Protein AF-A0A486XQB4-F1 (afdb_monomer_lite)

Secondary structure (DSSP, 8-state):
----PPP-EE-SS-TTSEE-SSEEEEEEEE-SSTTS--EEEEEEEE-SSS--TT--EETT-----TTSEEEEEEEEESEEEEEEE-GGG---SEE-PPEEEEHHHHHHHHHHHHHHHTS-GGGS-B-TT-TT-GGGT-PPSSS----------B-HHHHHHHHHHTTT------TTTTT---GGGT-EEHHHHTTSPP----

pLDDT: mean 81.71, std 16.84, range [37.19, 98.12]

Radius of gyration: 18.33 Å; chains: 1; bounding box: 49×39×66 Å

Foldseek 3Di:
DDPPDADWAADLLGRVDIAGCFKKKWKWFFADDPVSFFIKIKIKHAAQPLFDPPWDEDDPFDGHDHRGIWIWIWWCDPAIDTGTYDSVPDDGFWMAAIDIFTPVLLSVLSVVSVVCNPDDCLVAPEDQQALLALVVVDDDPDDDDCPDPDDRHGYRQNVVQVSCVSRVDHLDDDPCNNHGRTPVVRIDGSVVCVPDDHDDHD

Sequence (202 aa):
MIEIEPISLPSVIDERVRVSKFTWAVTLVTHTGSEGNHARIIIEGINDGFYDEEAPQIGTAKKVEIGEKFIHLADYSPQIQSGLFSPDALEYETRTEIWMRSSDKVKKMLEAIKKEQYFPAYRRPFNFYGKNSKFYQFKPLDKEWRIFSGKVGDNCFTWARDKLKMINIDLGEGYTDLVVAMAKNYTRDKEEYKTLPIQEMI

Structure (mmCIF, N/CA/C/O backbone):
data_AF-A0A486XQB4-F1
#
_entry.id   AF-A0A486XQB4-F1
#
loop_
_atom_site.group_PDB
_atom_site.id
_atom_site.type_symbol
_atom_site.label_atom_id
_atom_site.label_alt_id
_atom_site.label_comp_id
_atom_site.label_asym_id
_atom_site.label_entity_id
_atom_site.label_seq_id
_atom_site.pdbx_PDB_ins_code
_atom_site.Cartn_x
_atom_site.Cartn_y
_atom_site.Cartn_z
_atom_site.occupancy
_atom_site.B_iso_or_equiv
_atom_site.auth_seq_id
_atom_site.auth_comp_id
_atom_site.auth_asym_id
_atom_site.auth_atom_id
_atom_site.pdbx_PDB_model_num
ATOM 1 N N . MET A 1 1 ? -7.642 -7.543 36.298 1.00 40.59 1 MET A N 1
ATOM 2 C CA . MET A 1 1 ? -6.968 -6.832 35.196 1.00 40.59 1 MET A CA 1
ATOM 3 C C . MET A 1 1 ? -7.877 -6.993 33.995 1.00 40.59 1 MET A C 1
ATOM 5 O O . MET A 1 1 ? -8.088 -8.121 33.582 1.00 40.59 1 MET A O 1
ATOM 9 N N . ILE A 1 2 ? -8.571 -5.928 33.593 1.00 45.16 2 ILE A N 1
ATOM 10 C CA . ILE A 1 2 ? -9.493 -5.971 32.451 1.00 45.16 2 ILE A CA 1
ATOM 11 C C . ILE A 1 2 ? -8.635 -5.656 31.230 1.00 45.16 2 ILE A C 1
ATOM 13 O O . ILE A 1 2 ? -8.209 -4.515 31.065 1.00 45.16 2 ILE A O 1
ATOM 17 N N . GLU A 1 3 ? -8.312 -6.673 30.438 1.00 45.94 3 GLU A N 1
ATOM 18 C CA . GLU A 1 3 ? -7.733 -6.471 29.113 1.00 45.94 3 GLU A CA 1
ATOM 19 C C . GLU A 1 3 ? -8.844 -5.913 28.224 1.00 45.94 3 GLU A C 1
ATOM 21 O O . GLU A 1 3 ? -9.788 -6.609 27.858 1.00 45.94 3 GLU A O 1
ATOM 26 N N . ILE A 1 4 ? -8.793 -4.608 27.965 1.00 57.34 4 ILE A N 1
ATOM 27 C CA . ILE A 1 4 ? -9.670 -3.989 26.979 1.00 57.34 4 ILE A CA 1
ATOM 28 C C . ILE A 1 4 ? -9.087 -4.381 25.626 1.00 57.34 4 ILE A C 1
ATOM 30 O O . ILE A 1 4 ? -8.083 -3.807 25.202 1.00 57.34 4 ILE A O 1
ATOM 34 N N . GLU A 1 5 ? -9.677 -5.380 24.971 1.00 57.19 5 GLU A N 1
ATOM 35 C CA . GLU A 1 5 ? -9.312 -5.681 23.592 1.00 57.19 5 GLU A CA 1
ATOM 36 C C . GLU A 1 5 ? -9.530 -4.422 22.739 1.00 57.19 5 GLU A C 1
ATOM 38 O O . GLU A 1 5 ? -10.610 -3.815 22.780 1.00 57.19 5 GLU A O 1
ATOM 43 N N . PRO A 1 6 ? -8.515 -3.972 21.986 1.00 68.62 6 PRO A N 1
ATOM 44 C CA . PRO A 1 6 ? -8.682 -2.829 21.112 1.00 68.62 6 PRO A CA 1
ATOM 45 C C . PRO A 1 6 ? -9.756 -3.145 20.070 1.00 68.62 6 PRO A C 1
ATOM 47 O O . PRO A 1 6 ? -9.762 -4.228 19.484 1.00 68.62 6 PRO A O 1
ATOM 50 N N . ILE A 1 7 ? -10.650 -2.180 19.825 1.00 84.31 7 ILE A N 1
ATOM 51 C CA . ILE A 1 7 ? -11.710 -2.305 18.818 1.00 84.31 7 ILE A CA 1
ATOM 52 C C . ILE A 1 7 ? -11.087 -2.785 17.505 1.00 84.31 7 ILE A C 1
ATOM 54 O O . ILE A 1 7 ? -10.182 -2.139 16.964 1.00 84.31 7 ILE A O 1
ATOM 58 N N . SER A 1 8 ? -11.583 -3.918 17.011 1.00 90.00 8 SER A N 1
ATOM 59 C CA . SER A 1 8 ? -11.162 -4.501 15.747 1.00 90.00 8 SER A CA 1
ATOM 60 C C . SER A 1 8 ? -12.349 -4.676 14.805 1.00 90.00 8 SER A C 1
ATOM 62 O O . SER A 1 8 ? -13.466 -4.994 15.218 1.00 90.00 8 SER A O 1
ATOM 64 N N . LEU A 1 9 ? -12.112 -4.449 13.517 1.00 91.69 9 LEU A N 1
ATOM 65 C CA . LEU A 1 9 ? -13.116 -4.547 12.459 1.00 91.69 9 LEU A CA 1
ATOM 66 C C . LEU A 1 9 ? -12.635 -5.527 11.383 1.00 91.69 9 LEU A C 1
ATOM 68 O O . LEU A 1 9 ? -11.429 -5.625 11.152 1.00 91.69 9 LEU A O 1
ATOM 72 N N . PRO A 1 10 ? -13.542 -6.273 10.729 1.00 92.50 10 PRO A N 1
ATOM 73 C CA . PRO A 1 10 ? -13.157 -7.141 9.624 1.00 92.50 10 PRO A CA 1
ATOM 74 C C . PRO A 1 10 ? -12.655 -6.313 8.428 1.00 92.50 10 PRO A C 1
ATOM 76 O O . PRO A 1 10 ? -13.203 -5.242 8.121 1.00 92.50 10 PRO A O 1
ATOM 79 N N . SER A 1 11 ? -11.614 -6.817 7.762 1.00 92.00 11 SER A N 1
ATOM 80 C CA . SER A 1 11 ? -11.112 -6.305 6.480 1.00 92.00 11 SER A CA 1
ATOM 81 C C . SER A 1 11 ? -12.176 -6.459 5.388 1.00 92.00 11 SER A C 1
ATOM 83 O O . SER A 1 11 ? -12.987 -7.383 5.408 1.00 92.00 11 SER A O 1
ATOM 85 N N . VAL A 1 12 ? -12.195 -5.512 4.450 1.00 89.94 12 VAL A N 1
ATOM 86 C CA . VAL A 1 12 ? -13.026 -5.551 3.238 1.00 89.94 12 VAL A CA 1
ATOM 87 C C . VAL A 1 12 ? -12.481 -6.569 2.233 1.00 89.94 12 VAL A C 1
ATOM 89 O O . VAL A 1 12 ? -13.252 -7.198 1.512 1.00 89.94 12 VAL A O 1
ATOM 92 N N . ILE A 1 13 ? -11.158 -6.750 2.171 1.00 88.44 13 ILE A N 1
ATOM 93 C CA . ILE A 1 13 ? -10.507 -7.674 1.233 1.00 88.44 13 ILE A CA 1
ATOM 94 C C . ILE A 1 13 ? -10.692 -9.136 1.661 1.00 88.44 13 ILE A C 1
ATOM 96 O O . ILE A 1 13 ? -10.898 -9.998 0.799 1.00 88.44 13 ILE A O 1
ATOM 100 N N . ASP A 1 14 ? -10.610 -9.419 2.964 1.00 88.50 14 ASP A N 1
ATOM 101 C CA . ASP A 1 14 ? -10.761 -10.760 3.539 1.00 88.50 14 ASP A CA 1
ATOM 102 C C . ASP A 1 14 ? -11.342 -10.679 4.961 1.00 88.50 14 ASP A C 1
ATOM 104 O O . ASP A 1 14 ? -10.652 -10.299 5.906 1.00 88.50 14 ASP A O 1
ATOM 108 N N . GLU A 1 15 ? -12.609 -11.064 5.132 1.00 89.25 15 GLU A N 1
ATOM 109 C CA . GLU A 1 15 ? -13.344 -10.921 6.403 1.00 89.25 15 GLU A CA 1
ATOM 110 C C . GLU A 1 15 ? -12.731 -11.698 7.576 1.00 89.25 15 GLU A C 1
ATOM 112 O O . GLU A 1 15 ? -13.025 -11.413 8.740 1.00 89.25 15 GLU A O 1
ATOM 117 N N . ARG A 1 16 ? -11.865 -12.677 7.288 1.00 87.06 16 ARG A N 1
ATOM 118 C CA . ARG A 1 16 ? -11.160 -13.441 8.318 1.00 87.06 16 ARG A CA 1
ATOM 119 C C . ARG A 1 16 ? -10.039 -12.622 8.973 1.00 87.06 16 ARG A C 1
ATOM 121 O O . ARG A 1 16 ? -9.601 -12.955 10.070 1.00 87.06 16 ARG A O 1
ATOM 128 N N . VAL A 1 17 ? -9.586 -11.549 8.320 1.00 90.25 17 VAL A N 1
ATOM 129 C CA . VAL A 1 17 ? -8.575 -10.624 8.838 1.00 90.25 17 VAL A CA 1
ATOM 130 C C . VAL A 1 17 ? -9.243 -9.501 9.627 1.00 90.25 17 VAL A C 1
ATOM 132 O O . VAL A 1 17 ? -10.206 -8.879 9.178 1.00 90.25 17 VAL A O 1
ATOM 135 N N . ARG A 1 18 ? -8.697 -9.203 10.808 1.00 92.69 18 ARG A N 1
ATOM 136 C CA . ARG A 1 18 ? -9.161 -8.124 11.687 1.00 92.69 18 ARG A CA 1
ATOM 137 C C . ARG A 1 18 ? -8.139 -6.991 11.722 1.00 92.69 18 ARG A C 1
ATOM 139 O O . ARG A 1 18 ? -6.975 -7.221 12.033 1.00 92.69 18 ARG A O 1
ATOM 146 N N . VAL A 1 19 ? -8.584 -5.767 11.448 1.00 94.38 19 VAL A N 1
ATOM 147 C CA . VAL A 1 19 ? -7.773 -4.543 11.548 1.00 94.38 19 VAL A CA 1
ATOM 148 C C . VAL A 1 19 ? -8.143 -3.752 12.797 1.00 94.38 19 VAL A C 1
ATOM 150 O O . VAL A 1 19 ? -9.281 -3.809 13.259 1.00 94.38 19 VAL A O 1
ATOM 153 N N . SER A 1 20 ? -7.194 -2.996 13.341 1.00 94.88 20 SER A N 1
ATOM 154 C CA . SER A 1 20 ? -7.386 -2.138 14.514 1.00 94.88 20 SER A CA 1
ATOM 155 C C . SER A 1 20 ? -6.711 -0.776 14.314 1.00 94.88 20 SER A C 1
ATOM 157 O O . SER A 1 20 ? -6.160 -0.487 13.252 1.00 94.88 20 SER A O 1
ATOM 159 N N . LYS A 1 21 ? -6.731 0.081 15.341 1.00 95.00 21 LYS A N 1
ATOM 160 C CA . LYS A 1 21 ? -5.964 1.343 15.348 1.00 95.00 21 LYS A CA 1
ATOM 161 C C . LYS A 1 21 ? -4.447 1.117 15.394 1.00 95.00 21 LYS A C 1
ATOM 163 O O . LYS A 1 21 ? -3.683 1.942 14.906 1.00 95.00 21 LYS A O 1
ATOM 168 N N . PHE A 1 22 ? -4.013 -0.009 15.957 1.00 94.50 22 PHE A N 1
ATOM 169 C CA . PHE A 1 22 ? -2.597 -0.331 16.153 1.00 94.50 22 PHE A CA 1
ATOM 170 C C . PHE A 1 22 ? -2.047 -1.275 15.085 1.00 94.50 22 PHE A C 1
ATOM 172 O O . PHE A 1 22 ? -0.836 -1.316 14.874 1.00 94.50 22 PHE A O 1
ATOM 179 N N . THR A 1 23 ? -2.926 -2.007 14.397 1.00 94.69 23 THR A N 1
ATOM 180 C CA . THR A 1 23 ? -2.548 -3.026 13.418 1.00 94.69 23 THR A CA 1
ATOM 181 C C . THR A 1 23 ? -3.349 -2.843 12.140 1.00 94.69 23 THR A C 1
ATOM 183 O O . THR A 1 23 ? -4.571 -3.001 12.129 1.00 94.69 23 THR A O 1
ATOM 186 N N . TRP A 1 24 ? -2.650 -2.519 11.059 1.00 96.69 24 TRP A N 1
ATOM 187 C CA . TRP A 1 24 ? -3.224 -2.309 9.735 1.00 96.69 24 TRP A CA 1
ATOM 188 C C . TRP A 1 24 ? -2.861 -3.475 8.817 1.00 96.69 24 TRP A C 1
ATOM 190 O O . TRP A 1 24 ? -1.777 -4.058 8.915 1.00 96.69 24 TRP A O 1
ATOM 200 N N . ALA A 1 25 ? -3.794 -3.825 7.942 1.00 96.25 25 ALA A N 1
ATOM 201 C CA . ALA A 1 25 ? -3.616 -4.827 6.907 1.00 96.25 25 ALA A CA 1
ATOM 202 C C . ALA A 1 25 ? -2.972 -4.176 5.683 1.00 96.25 25 ALA A C 1
ATOM 204 O O . ALA A 1 25 ? -3.388 -3.099 5.262 1.00 96.25 25 ALA A O 1
ATOM 205 N N . VAL A 1 26 ? -1.972 -4.832 5.101 1.00 97.31 26 VAL A N 1
ATOM 206 C CA . VAL A 1 26 ? -1.328 -4.404 3.857 1.00 97.31 26 VAL A CA 1
ATOM 207 C C . VAL A 1 26 ? -1.348 -5.562 2.874 1.00 97.31 26 VAL A C 1
ATOM 209 O O . VAL A 1 26 ? -1.055 -6.694 3.245 1.00 97.31 26 VAL A O 1
ATOM 212 N N . THR A 1 27 ? -1.668 -5.296 1.614 1.00 95.38 27 THR A N 1
ATOM 213 C CA . THR A 1 27 ? -1.587 -6.289 0.539 1.00 95.38 27 THR A CA 1
ATOM 214 C C . THR A 1 27 ? -1.205 -5.614 -0.773 1.00 95.38 27 THR A C 1
ATOM 216 O O . THR A 1 27 ? -1.462 -4.424 -0.973 1.00 95.38 27 THR A O 1
ATOM 219 N N . LEU A 1 28 ? -0.558 -6.358 -1.663 1.00 94.94 28 LEU A N 1
ATOM 220 C CA . LEU A 1 28 ? -0.301 -5.922 -3.026 1.00 94.94 28 LEU A CA 1
ATOM 221 C C . LEU A 1 28 ? -1.349 -6.562 -3.933 1.00 94.94 28 LEU A C 1
ATOM 223 O O . LEU A 1 28 ? -1.526 -7.777 -3.912 1.00 94.94 28 LEU A O 1
ATOM 227 N N . VAL A 1 29 ? -2.013 -5.756 -4.749 1.00 93.12 29 VAL A N 1
ATOM 228 C CA . VAL A 1 29 ? -2.993 -6.218 -5.733 1.00 93.12 29 VAL A CA 1
ATOM 229 C C . VAL A 1 29 ? -2.539 -5.877 -7.146 1.00 93.12 29 VAL A C 1
ATOM 231 O O . VAL A 1 29 ? -1.770 -4.933 -7.351 1.00 93.12 29 VAL A O 1
ATOM 234 N N . THR A 1 30 ? -3.031 -6.628 -8.128 1.00 91.38 30 THR A N 1
ATOM 235 C CA . THR A 1 30 ? -2.846 -6.310 -9.547 1.00 91.38 30 THR A CA 1
ATOM 236 C C . THR A 1 30 ? -4.172 -5.920 -10.182 1.00 91.38 30 THR A C 1
ATOM 238 O O . THR A 1 30 ? -5.175 -6.621 -10.030 1.00 91.38 30 THR A O 1
ATOM 241 N N . HIS A 1 31 ? -4.192 -4.793 -10.888 1.00 82.44 31 HIS A N 1
ATOM 242 C CA . HIS A 1 31 ? -5.391 -4.312 -11.574 1.00 82.44 31 HIS A CA 1
ATOM 243 C C . HIS A 1 31 ? -5.031 -3.317 -12.679 1.00 82.44 31 HIS A C 1
ATOM 245 O O . HIS A 1 31 ? -4.244 -2.409 -12.428 1.00 82.44 31 HIS A O 1
ATOM 251 N N . THR A 1 32 ? -5.653 -3.420 -13.861 1.00 69.00 32 THR A N 1
ATOM 252 C CA . THR A 1 32 ? -5.503 -2.501 -15.019 1.00 69.00 32 THR A CA 1
ATOM 253 C C . THR A 1 32 ? -4.058 -2.283 -15.498 1.00 69.00 32 THR A C 1
ATOM 255 O O . THR A 1 32 ? -3.345 -1.424 -15.001 1.00 69.00 32 THR A O 1
ATOM 258 N N . GLY A 1 33 ? -3.620 -3.020 -16.522 1.00 63.88 33 GLY A N 1
ATOM 259 C CA . GLY A 1 33 ? -2.305 -2.887 -17.177 1.00 63.88 33 GLY A CA 1
ATOM 260 C C . GLY A 1 33 ? -2.257 -3.712 -18.470 1.00 63.88 33 GLY A C 1
ATOM 261 O O . GLY A 1 33 ? -3.268 -4.330 -18.796 1.00 63.88 33 GLY A O 1
ATOM 262 N N . SER A 1 34 ? -1.118 -3.775 -19.188 1.00 56.62 34 SER A N 1
ATOM 263 C CA . SER A 1 34 ? -1.057 -4.455 -20.507 1.00 56.62 34 SER A CA 1
ATOM 264 C C . SER A 1 34 ? -1.449 -5.935 -20.473 1.00 56.62 34 SER A C 1
ATOM 266 O O . SER A 1 34 ? -1.802 -6.482 -21.505 1.00 56.62 34 SER A O 1
ATOM 268 N N . GLU A 1 35 ? -1.449 -6.548 -19.291 1.00 64.50 35 GLU A N 1
ATOM 269 C CA . GLU A 1 35 ? -2.015 -7.871 -19.008 1.00 64.50 35 GLU A CA 1
ATOM 270 C C . GLU A 1 35 ? -2.525 -7.919 -17.556 1.00 64.50 35 GLU A C 1
ATOM 272 O O . GLU A 1 35 ? -2.269 -8.875 -16.831 1.00 64.50 35 GLU A O 1
ATOM 277 N N . GLY A 1 36 ? -3.123 -6.830 -17.054 1.00 67.12 36 GLY A N 1
ATOM 278 C CA . GLY A 1 36 ? -3.601 -6.764 -15.662 1.00 67.12 36 GLY A CA 1
ATOM 279 C C . GLY A 1 36 ? -2.500 -6.751 -14.589 1.00 67.12 36 GLY A C 1
ATOM 280 O O . GLY A 1 36 ? -2.740 -7.053 -13.426 1.00 67.12 36 GLY A O 1
ATOM 281 N N . ASN A 1 37 ? -1.267 -6.422 -14.977 1.00 81.75 37 ASN A N 1
ATOM 282 C CA . ASN A 1 37 ? -0.057 -6.553 -14.156 1.00 81.75 37 ASN A CA 1
ATOM 283 C C . ASN A 1 37 ? 0.352 -5.261 -13.412 1.00 81.75 37 ASN A C 1
ATOM 285 O O . ASN A 1 37 ? 1.450 -5.173 -12.862 1.00 81.75 37 ASN A O 1
ATOM 289 N N . HIS A 1 38 ? -0.488 -4.224 -13.418 1.00 90.12 38 HIS A N 1
ATOM 290 C CA . HIS A 1 38 ? -0.172 -2.985 -12.706 1.00 90.12 38 HIS A CA 1
ATOM 291 C C . HIS A 1 38 ? -0.345 -3.175 -11.201 1.00 90.12 38 HIS A C 1
ATOM 293 O O . HIS A 1 38 ? -1.408 -3.583 -10.735 1.00 90.12 38 HIS A O 1
ATOM 299 N N . ALA A 1 39 ? 0.727 -2.901 -10.465 1.00 92.25 39 ALA A N 1
ATOM 300 C CA . ALA A 1 39 ? 0.839 -3.180 -9.045 1.00 92.25 39 ALA A CA 1
ATOM 301 C C . ALA A 1 39 ? 0.303 -2.010 -8.210 1.00 92.25 39 ALA A C 1
ATOM 303 O O . ALA A 1 39 ? 0.735 -0.868 -8.390 1.00 92.25 39 ALA A O 1
ATOM 304 N N . ARG A 1 40 ? -0.586 -2.308 -7.259 1.00 94.88 40 ARG A N 1
ATOM 305 C CA . ARG A 1 40 ? -1.141 -1.339 -6.307 1.00 94.88 40 ARG A CA 1
ATOM 306 C C . ARG A 1 40 ? -1.013 -1.871 -4.888 1.00 94.88 40 ARG A C 1
ATOM 308 O O . ARG A 1 40 ? -1.346 -3.023 -4.626 1.00 94.88 40 ARG A O 1
ATOM 315 N N . ILE A 1 41 ? -0.545 -1.041 -3.967 1.00 97.19 41 ILE A N 1
ATOM 316 C CA . ILE A 1 41 ? -0.543 -1.355 -2.538 1.00 97.19 41 ILE A CA 1
ATOM 317 C C . ILE A 1 41 ? -1.884 -0.908 -1.971 1.00 97.19 41 ILE A C 1
ATOM 319 O O . ILE A 1 41 ? -2.260 0.255 -2.123 1.00 97.19 41 ILE A O 1
ATOM 323 N N . ILE A 1 42 ? -2.576 -1.824 -1.304 1.00 97.31 42 ILE A N 1
ATOM 324 C CA . ILE A 1 42 ? -3.807 -1.545 -0.574 1.00 97.31 42 ILE A CA 1
ATOM 325 C C . ILE A 1 42 ? -3.532 -1.698 0.914 1.00 97.31 42 ILE A C 1
ATOM 327 O O . ILE A 1 42 ? -2.920 -2.675 1.352 1.00 97.31 42 ILE A O 1
ATOM 331 N N . ILE A 1 43 ? -3.971 -0.709 1.681 1.00 97.81 43 ILE A N 1
ATOM 332 C CA . ILE A 1 43 ? -3.840 -0.666 3.133 1.00 97.81 43 ILE A CA 1
ATOM 333 C C . ILE A 1 43 ? -5.232 -0.498 3.719 1.00 97.81 43 ILE A C 1
ATOM 335 O O . ILE A 1 43 ? -5.970 0.393 3.306 1.00 97.81 43 ILE A O 1
ATOM 339 N N . GLU A 1 44 ? -5.568 -1.318 4.705 1.00 97.00 44 GLU A N 1
ATOM 340 C CA . GLU A 1 44 ? -6.798 -1.190 5.477 1.00 97.00 44 GLU A CA 1
ATOM 341 C C . GLU A 1 44 ? -6.479 -1.027 6.959 1.00 97.00 44 GLU A C 1
ATOM 343 O O . GLU A 1 44 ? -5.607 -1.704 7.509 1.00 97.00 44 GLU A O 1
ATOM 348 N N . GLY A 1 45 ? -7.217 -0.157 7.633 1.00 96.06 45 GLY A N 1
ATOM 349 C CA . GLY A 1 45 ? -7.003 0.110 9.046 1.00 96.06 45 GLY A CA 1
ATOM 350 C C . GLY A 1 45 ? -8.167 0.849 9.675 1.00 96.06 45 GLY A C 1
ATOM 351 O O . GLY A 1 45 ? -9.142 1.185 9.006 1.00 96.06 45 GLY A O 1
ATOM 352 N N . ILE A 1 46 ? -8.053 1.116 10.973 1.00 96.38 46 ILE A N 1
ATOM 353 C CA . ILE A 1 46 ? -8.929 2.062 11.666 1.00 96.38 46 ILE A CA 1
ATOM 354 C C . ILE A 1 46 ? -8.156 3.366 11.840 1.00 96.38 46 ILE A C 1
ATOM 356 O O . ILE A 1 46 ? -7.033 3.341 12.351 1.00 96.38 46 ILE A O 1
ATOM 360 N N . ASN A 1 47 ? -8.746 4.488 11.421 1.00 96.00 47 ASN A N 1
ATOM 361 C CA . ASN A 1 47 ? -8.115 5.796 11.547 1.00 96.00 47 ASN A CA 1
ATOM 362 C C . ASN A 1 47 ? -7.916 6.117 13.034 1.00 96.00 47 ASN A C 1
ATOM 364 O O . ASN A 1 47 ? -8.858 6.129 13.830 1.00 96.00 47 ASN A O 1
ATOM 368 N N . ASP A 1 48 ? -6.671 6.361 13.418 1.00 94.12 48 ASP A N 1
ATOM 369 C CA . ASP A 1 48 ? -6.270 6.687 14.783 1.00 94.12 48 ASP A CA 1
ATOM 370 C C . ASP A 1 48 ? -5.888 8.165 14.953 1.00 94.12 48 ASP A C 1
ATOM 372 O O . ASP A 1 48 ? -5.343 8.545 15.986 1.00 94.12 48 ASP A O 1
ATOM 376 N N . GLY A 1 49 ? -6.208 8.993 13.953 1.00 94.19 49 GLY A N 1
ATOM 377 C CA . GLY A 1 49 ? -5.832 10.405 13.875 1.00 94.19 49 GLY A CA 1
ATOM 378 C C . GLY A 1 49 ? -4.754 10.690 12.830 1.00 94.19 49 GLY A C 1
ATOM 379 O O . GLY A 1 49 ? -4.353 11.838 12.684 1.00 94.19 49 GLY A O 1
ATOM 380 N N . PHE A 1 50 ? -4.283 9.673 12.099 1.00 95.44 50 PHE A N 1
ATOM 381 C CA . PHE A 1 50 ? -3.350 9.867 10.987 1.00 95.44 50 PHE A CA 1
ATOM 382 C C . PHE A 1 50 ? -3.973 10.617 9.801 1.00 95.44 50 PHE A C 1
ATOM 384 O O . PHE A 1 50 ? -3.285 11.410 9.163 1.00 95.44 50 PHE A O 1
ATOM 391 N N . TYR A 1 51 ? -5.251 10.367 9.500 1.00 94.94 51 TYR A N 1
ATOM 392 C CA . TYR A 1 51 ? -5.976 11.108 8.467 1.00 94.94 51 TYR A CA 1
ATOM 393 C C . TYR A 1 51 ? -6.799 12.231 9.094 1.00 94.94 51 TYR A C 1
ATOM 395 O O . TYR A 1 51 ? -7.619 11.980 9.982 1.00 94.94 51 TYR A O 1
ATOM 403 N N . ASP A 1 52 ? -6.582 13.445 8.594 1.00 90.44 52 ASP A N 1
ATOM 404 C CA . ASP A 1 52 ? -7.288 14.673 8.948 1.00 90.44 52 ASP A CA 1
ATOM 405 C C . ASP A 1 52 ? -8.132 15.188 7.760 1.00 90.44 52 ASP A C 1
ATOM 407 O O . ASP A 1 52 ? -8.454 14.444 6.830 1.00 90.44 52 ASP A O 1
ATOM 411 N N . GLU A 1 53 ? -8.547 16.456 7.797 1.00 83.56 53 GLU A N 1
ATOM 412 C CA . GLU A 1 53 ? -9.374 17.059 6.742 1.00 83.56 53 GLU A CA 1
ATOM 413 C C . GLU A 1 53 ? -8.640 17.228 5.406 1.00 83.56 53 GLU A C 1
ATOM 415 O O . GLU A 1 53 ? -9.285 17.302 4.361 1.00 83.56 53 GLU A O 1
ATOM 420 N N . GLU A 1 54 ? -7.307 17.251 5.428 1.00 86.31 54 GLU A N 1
ATOM 421 C CA . GLU A 1 54 ? -6.451 17.434 4.254 1.00 86.31 54 GLU A CA 1
ATOM 422 C C . GLU A 1 54 ? -5.936 16.096 3.699 1.00 86.31 54 GLU A C 1
ATOM 424 O O . GLU A 1 54 ? -5.070 16.063 2.815 1.00 86.31 54 GLU A O 1
ATOM 429 N N . ALA A 1 55 ? -6.457 14.974 4.206 1.00 89.38 55 ALA A N 1
ATOM 430 C CA . ALA A 1 55 ? -6.093 13.648 3.738 1.00 89.38 55 ALA A CA 1
ATOM 431 C C . ALA A 1 55 ? -6.310 13.530 2.215 1.00 89.38 55 ALA A C 1
ATOM 433 O O . ALA A 1 55 ? -7.412 13.804 1.726 1.00 89.38 55 ALA A O 1
ATOM 434 N N . PRO A 1 56 ? -5.290 13.096 1.445 1.00 91.38 56 PRO A N 1
ATOM 435 C CA . PRO A 1 56 ? -5.427 12.940 0.005 1.00 91.38 56 PRO A CA 1
ATOM 436 C C . PRO A 1 56 ? -6.493 11.887 -0.300 1.00 91.38 56 PRO A C 1
ATOM 438 O O . PRO A 1 56 ? -6.492 10.814 0.300 1.00 91.38 56 PRO A O 1
ATOM 441 N N . GLN A 1 57 ? -7.383 12.188 -1.241 1.00 93.88 57 GLN A N 1
ATOM 442 C CA . GLN A 1 57 ? -8.484 11.319 -1.660 1.00 93.88 57 GLN A CA 1
ATOM 443 C C . GLN A 1 57 ? -8.308 10.938 -3.128 1.00 93.88 57 GLN A C 1
ATOM 445 O O . GLN A 1 57 ? -7.886 11.753 -3.950 1.00 93.88 57 GLN A O 1
ATOM 450 N N . ILE A 1 58 ? -8.636 9.694 -3.460 1.00 91.81 58 ILE A N 1
ATOM 451 C CA . ILE A 1 58 ? -8.609 9.165 -4.821 1.00 91.81 58 ILE A CA 1
ATOM 452 C C . ILE A 1 58 ? -10.040 8.806 -5.231 1.00 91.81 58 ILE A C 1
ATOM 454 O O . ILE A 1 58 ? -10.738 8.061 -4.541 1.00 91.81 58 ILE A O 1
ATOM 458 N N . GLY A 1 59 ? -10.468 9.317 -6.386 1.00 88.12 59 GLY A N 1
ATOM 459 C CA . GLY A 1 59 ? -11.797 9.051 -6.933 1.00 88.12 59 GLY A CA 1
ATOM 460 C C . GLY A 1 59 ? -12.913 9.598 -6.041 1.00 88.12 59 GLY A C 1
ATOM 461 O O . GLY A 1 59 ? -12.925 10.779 -5.713 1.00 88.12 59 GLY A O 1
ATOM 462 N N . THR A 1 60 ? -13.859 8.735 -5.669 1.00 89.56 60 THR A N 1
ATOM 463 C CA . THR A 1 60 ? -15.043 9.066 -4.853 1.00 89.56 60 THR A CA 1
ATOM 464 C C . THR A 1 60 ? -14.846 8.803 -3.358 1.00 89.56 60 THR A C 1
ATOM 466 O O . THR A 1 60 ? -15.825 8.742 -2.609 1.00 89.56 60 THR A O 1
ATOM 469 N N . ALA A 1 61 ? -13.598 8.607 -2.918 1.00 91.50 61 ALA A N 1
ATOM 470 C CA . ALA A 1 61 ? -13.282 8.414 -1.510 1.00 91.50 61 ALA A CA 1
ATOM 471 C C . ALA A 1 61 ? -13.830 9.566 -0.659 1.00 91.50 61 ALA A C 1
ATOM 473 O O . ALA A 1 61 ? -13.852 10.717 -1.085 1.00 91.50 61 ALA A O 1
ATOM 474 N N . LYS A 1 62 ? -14.276 9.237 0.552 1.00 89.81 62 LYS A N 1
ATOM 475 C CA . LYS A 1 62 ? -14.764 10.212 1.528 1.00 89.81 62 LYS A CA 1
ATOM 476 C C . LYS A 1 62 ? -13.722 10.421 2.620 1.00 89.81 62 LYS A C 1
ATOM 478 O O . LYS A 1 62 ? -12.839 9.586 2.818 1.00 89.81 62 LYS A O 1
ATOM 483 N N . LYS A 1 63 ? -13.865 11.528 3.350 1.00 91.75 63 LYS A N 1
ATOM 484 C CA . LYS A 1 63 ? -13.170 11.745 4.623 1.00 91.75 63 LYS A CA 1
ATOM 485 C C . LYS A 1 63 ? -13.485 10.589 5.582 1.00 91.75 63 LYS A C 1
ATOM 487 O O . LYS A 1 63 ? -14.598 10.069 5.562 1.00 91.75 63 LYS A O 1
ATOM 492 N N . VAL A 1 64 ? -12.503 10.223 6.402 1.00 93.19 64 VAL A N 1
ATOM 493 C CA . VAL A 1 64 ? -12.625 9.176 7.423 1.00 93.19 64 VAL A CA 1
ATOM 494 C C . VAL A 1 64 ? -12.362 9.793 8.791 1.00 93.19 64 VAL A C 1
ATOM 496 O O . VAL A 1 64 ? -11.300 10.376 9.015 1.00 93.19 64 VAL A O 1
ATOM 499 N N . GLU A 1 65 ? -13.310 9.670 9.713 1.00 93.88 65 GLU A N 1
ATOM 500 C CA . GLU A 1 65 ? -13.183 10.171 11.083 1.00 93.88 65 GLU A CA 1
ATOM 501 C C . GLU A 1 65 ? -12.345 9.234 11.969 1.00 93.88 65 GLU A C 1
ATOM 503 O O . GLU A 1 65 ? -12.070 8.079 11.635 1.00 93.88 65 GLU A O 1
ATOM 508 N N . ILE A 1 66 ? -11.900 9.727 13.128 1.00 94.44 66 ILE A N 1
ATOM 509 C CA . ILE A 1 66 ? -11.150 8.906 14.086 1.00 94.44 66 ILE A CA 1
ATOM 510 C C . ILE A 1 66 ? -12.045 7.767 14.586 1.00 94.44 66 ILE A C 1
ATOM 512 O O . ILE A 1 66 ? -13.114 7.997 15.139 1.00 94.44 66 ILE A O 1
ATOM 516 N N . GLY A 1 67 ? -11.559 6.530 14.488 1.00 92.69 67 GLY A N 1
ATOM 517 C CA . GLY A 1 67 ? -12.311 5.330 14.856 1.00 92.69 67 GLY A CA 1
ATOM 518 C C . GLY A 1 67 ? -13.051 4.667 13.698 1.00 92.69 67 GLY A C 1
ATOM 519 O O . GLY A 1 67 ? -13.520 3.545 13.872 1.00 92.69 67 GLY A O 1
ATOM 520 N N . GLU A 1 68 ? -13.094 5.289 12.521 1.00 93.75 68 GLU A N 1
ATOM 521 C CA . GLU A 1 68 ? -13.675 4.687 11.324 1.00 93.75 68 GLU A CA 1
ATOM 522 C C . GLU A 1 68 ? -12.649 3.859 10.538 1.00 93.75 68 GLU A C 1
ATOM 524 O O . GLU A 1 68 ? -11.438 4.100 10.585 1.00 93.75 68 GLU A O 1
ATOM 529 N N . LYS A 1 69 ? -13.144 2.856 9.805 1.00 94.56 69 LYS A N 1
ATOM 530 C CA . LYS A 1 69 ? -12.321 2.040 8.907 1.00 94.56 69 LYS A CA 1
ATOM 531 C C . LYS A 1 69 ? -11.976 2.838 7.649 1.00 94.56 69 LYS A C 1
ATOM 533 O O . LYS A 1 69 ? -12.848 3.482 7.076 1.00 94.56 69 LYS A O 1
ATOM 538 N N . PHE A 1 70 ? -10.738 2.734 7.181 1.00 95.94 70 PHE A N 1
ATOM 539 C CA . PHE A 1 70 ? -10.301 3.308 5.911 1.00 95.94 70 PHE A CA 1
ATOM 540 C C . PHE A 1 70 ? -9.726 2.244 4.979 1.00 95.94 70 PHE A C 1
ATOM 542 O O . PHE A 1 70 ? -9.256 1.193 5.423 1.00 95.94 70 PHE A O 1
ATOM 549 N N . ILE A 1 71 ? -9.700 2.584 3.691 1.00 96.75 71 ILE A N 1
ATOM 550 C CA . ILE A 1 71 ? -8.833 1.961 2.695 1.00 96.75 71 ILE A CA 1
ATOM 551 C C . ILE A 1 71 ? -7.945 3.056 2.111 1.00 96.75 71 ILE A C 1
ATOM 553 O O . ILE A 1 71 ? -8.420 4.143 1.787 1.00 96.75 71 ILE A O 1
ATOM 557 N N . HIS A 1 72 ? -6.654 2.777 1.986 1.00 97.56 72 HIS A N 1
ATOM 558 C CA . HIS A 1 72 ? -5.684 3.637 1.322 1.00 97.56 72 HIS A CA 1
ATOM 559 C C . HIS A 1 72 ? -5.063 2.873 0.160 1.00 97.56 72 HIS A C 1
ATOM 561 O O . HIS A 1 72 ? -4.604 1.742 0.320 1.00 97.56 72 HIS A O 1
ATOM 567 N N . LEU A 1 73 ? -5.037 3.506 -1.007 1.00 96.62 73 LEU A N 1
ATOM 568 C CA . LEU A 1 73 ? -4.413 2.980 -2.215 1.00 96.62 73 LEU A CA 1
ATOM 569 C C . LEU A 1 73 ? -3.128 3.752 -2.477 1.00 96.62 73 LEU A C 1
ATOM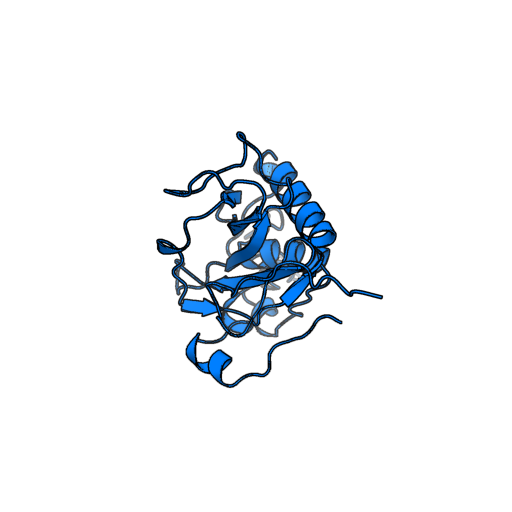 571 O O . LEU A 1 73 ? -3.116 4.975 -2.357 1.00 96.62 73 LEU A O 1
ATOM 575 N N . ALA A 1 74 ? -2.062 3.048 -2.853 1.00 96.56 74 ALA A N 1
ATOM 576 C CA . ALA A 1 74 ? -0.834 3.656 -3.342 1.00 96.56 74 ALA A CA 1
ATOM 577 C C . ALA A 1 74 ? -0.289 2.906 -4.567 1.00 96.56 74 ALA A C 1
ATOM 579 O O . ALA A 1 74 ? -0.078 1.693 -4.515 1.00 96.56 74 ALA A O 1
ATOM 580 N N . ASP A 1 75 ? -0.035 3.616 -5.664 1.00 94.12 75 ASP A N 1
ATOM 581 C CA . ASP A 1 75 ? 0.523 3.051 -6.893 1.00 94.12 75 ASP A CA 1
ATOM 582 C C . ASP A 1 75 ? 1.439 4.036 -7.639 1.00 94.12 75 ASP A C 1
ATOM 584 O O . ASP A 1 75 ? 1.599 5.196 -7.249 1.00 94.12 75 ASP A O 1
ATOM 588 N N . TYR A 1 76 ? 2.098 3.546 -8.693 1.00 91.44 76 TYR A N 1
ATOM 589 C CA . TYR A 1 76 ? 3.008 4.343 -9.513 1.00 91.44 76 TYR A CA 1
ATOM 590 C C . TYR A 1 76 ? 2.849 4.026 -11.001 1.00 91.44 76 TYR A C 1
ATOM 592 O O . TYR A 1 76 ? 3.271 2.963 -11.452 1.00 91.44 76 TYR A O 1
ATOM 600 N N . SER A 1 77 ? 2.253 4.943 -11.772 1.00 84.56 77 SER A N 1
ATOM 601 C CA . SER A 1 77 ? 2.130 4.819 -13.233 1.00 84.56 77 SER A CA 1
ATOM 602 C C . SER A 1 77 ? 1.786 6.144 -13.918 1.00 84.56 77 SER A C 1
ATOM 604 O O . SER A 1 77 ? 0.675 6.652 -13.787 1.00 84.56 77 SER A O 1
ATOM 606 N N . PRO A 1 78 ? 2.701 6.741 -14.696 1.00 80.75 78 PRO A N 1
ATOM 607 C CA . PRO A 1 78 ? 4.060 7.151 -14.318 1.00 80.75 78 PRO A CA 1
ATOM 608 C C . PRO A 1 78 ? 4.094 8.272 -13.253 1.00 80.75 78 PRO A C 1
ATOM 610 O O . PRO A 1 78 ? 5.136 8.887 -13.022 1.00 80.75 78 PRO A O 1
ATOM 613 N N . GLN A 1 79 ? 2.960 8.575 -12.623 1.00 88.12 79 GLN A N 1
ATOM 614 C CA . GLN A 1 79 ? 2.849 9.439 -11.451 1.00 88.12 79 GLN A CA 1
ATOM 615 C C . GLN A 1 79 ? 2.441 8.597 -10.244 1.00 88.12 79 GLN A C 1
ATOM 617 O O . GLN A 1 79 ? 1.846 7.533 -10.404 1.00 88.12 79 GLN A O 1
ATOM 622 N N . ILE A 1 80 ? 2.804 9.047 -9.044 1.00 92.06 80 ILE A N 1
ATOM 623 C CA . ILE A 1 80 ? 2.448 8.342 -7.813 1.00 92.06 80 ILE A CA 1
ATOM 624 C C . ILE A 1 80 ? 1.070 8.813 -7.370 1.00 92.06 80 ILE A C 1
ATOM 626 O O . ILE A 1 80 ? 0.901 9.985 -7.021 1.00 92.06 80 ILE A O 1
ATOM 630 N N . GLN A 1 81 ? 0.111 7.899 -7.319 1.00 93.19 81 GLN A N 1
ATOM 631 C CA . GLN A 1 81 ? -1.159 8.138 -6.646 1.00 93.19 81 GLN A CA 1
ATOM 632 C C . GLN A 1 81 ? -1.093 7.495 -5.267 1.00 93.19 81 GLN A C 1
ATOM 634 O O . GLN A 1 81 ? -0.598 6.385 -5.107 1.00 93.19 81 GLN A O 1
ATOM 639 N N . SER A 1 82 ? -1.517 8.229 -4.245 1.00 95.75 82 SER A N 1
ATOM 640 C CA . SER A 1 82 ? -1.529 7.749 -2.867 1.00 95.75 82 SER A CA 1
ATOM 641 C C . SER A 1 82 ? -2.553 8.543 -2.076 1.00 95.75 82 SER A C 1
ATOM 643 O O . SER A 1 82 ? -2.420 9.762 -1.965 1.00 95.75 82 SER A O 1
ATOM 645 N N . GLY A 1 83 ? -3.562 7.864 -1.542 1.00 96.31 83 GLY A N 1
ATOM 646 C CA . GLY A 1 83 ? -4.630 8.492 -0.776 1.00 96.31 83 GLY A CA 1
ATOM 647 C C . GLY A 1 83 ? -5.723 7.524 -0.344 1.00 96.31 83 GLY A C 1
ATOM 648 O O . GLY A 1 83 ? -5.716 6.344 -0.703 1.00 96.31 83 GLY A O 1
ATOM 649 N N . LEU A 1 84 ? -6.669 8.062 0.424 1.00 97.12 84 LEU A N 1
ATOM 650 C CA . LEU A 1 84 ? -7.911 7.399 0.789 1.00 97.12 84 LEU A CA 1
ATOM 651 C C . LEU A 1 84 ? -8.647 6.959 -0.473 1.00 97.12 84 LEU A C 1
ATOM 653 O O . LEU A 1 84 ? -8.710 7.688 -1.465 1.00 97.12 84 LEU A O 1
ATOM 657 N N . PHE A 1 85 ? -9.202 5.759 -0.417 1.00 95.56 85 PHE A N 1
ATOM 658 C CA . PHE A 1 85 ? -9.830 5.099 -1.544 1.00 95.56 85 PHE A CA 1
ATOM 659 C C . PHE A 1 85 ? -11.190 4.535 -1.131 1.00 95.56 85 PHE A C 1
ATOM 661 O O . PHE A 1 85 ? -11.367 4.085 0.002 1.00 95.56 85 PHE A O 1
ATOM 668 N N . SER A 1 86 ? -12.164 4.583 -2.041 1.00 92.94 86 SER A N 1
ATOM 669 C CA . SER A 1 86 ? -13.497 4.051 -1.761 1.00 92.94 86 SER A CA 1
ATOM 670 C C . SER A 1 86 ? -13.467 2.516 -1.766 1.00 92.94 86 SER A C 1
ATOM 672 O O . SER A 1 86 ? -13.009 1.941 -2.756 1.00 92.94 86 SER A O 1
ATOM 674 N N . PRO A 1 87 ? -13.981 1.837 -0.723 1.00 87.88 87 PRO A N 1
ATOM 675 C CA . PRO A 1 87 ? -14.080 0.378 -0.705 1.00 87.88 87 PRO A CA 1
ATOM 676 C C . PRO A 1 87 ? -14.861 -0.195 -1.885 1.00 87.88 87 PRO A C 1
ATOM 678 O O . PRO A 1 87 ? -14.446 -1.193 -2.465 1.00 87.88 87 PRO A O 1
ATOM 681 N N . ASP A 1 88 ? -15.939 0.479 -2.289 1.00 87.56 88 ASP A N 1
ATOM 682 C CA . ASP A 1 88 ? -16.812 0.028 -3.380 1.00 87.56 88 ASP A CA 1
ATOM 683 C C . ASP A 1 88 ? -16.134 0.108 -4.756 1.00 87.56 88 ASP A C 1
ATOM 685 O O . ASP A 1 88 ? -16.586 -0.516 -5.709 1.00 87.56 88 ASP A O 1
ATOM 689 N N . ALA A 1 89 ? -15.049 0.879 -4.866 1.00 87.69 89 ALA A N 1
ATOM 690 C CA . ALA A 1 89 ? -14.259 1.010 -6.086 1.00 87.69 89 ALA A CA 1
ATOM 691 C C . ALA A 1 89 ? -13.060 0.042 -6.123 1.00 87.69 89 ALA A C 1
ATOM 693 O O . ALA A 1 89 ? -12.251 0.101 -7.052 1.00 87.69 89 ALA A O 1
ATOM 694 N N . LEU A 1 90 ? -12.885 -0.805 -5.099 1.00 87.44 90 LEU A N 1
ATOM 695 C CA . LEU A 1 90 ? -11.748 -1.715 -5.009 1.00 87.44 90 LEU A CA 1
ATOM 696 C C . LEU A 1 90 ? -11.955 -2.941 -5.893 1.00 87.44 90 LEU A C 1
ATOM 698 O O . LEU A 1 90 ? -12.523 -3.951 -5.482 1.00 87.44 90 LEU A O 1
ATOM 702 N N . GLU A 1 91 ? -11.396 -2.861 -7.093 1.00 86.75 91 GLU A N 1
ATOM 703 C CA . GLU A 1 91 ? -11.300 -3.973 -8.028 1.00 86.75 91 GLU A CA 1
ATOM 704 C C . GLU A 1 91 ? -9.850 -4.454 -8.157 1.00 86.75 91 GLU A C 1
ATOM 706 O O . GLU A 1 91 ? -8.907 -3.658 -8.210 1.00 86.75 91 GLU A O 1
ATOM 711 N N . TYR A 1 92 ? -9.663 -5.773 -8.218 1.00 88.19 92 TYR A N 1
ATOM 712 C CA . TYR A 1 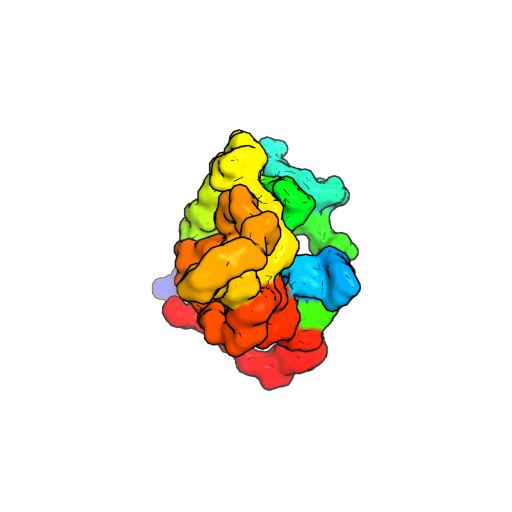92 ? -8.377 -6.404 -8.504 1.00 88.19 92 TYR A CA 1
ATOM 713 C C . TYR A 1 92 ? -8.552 -7.791 -9.123 1.00 88.19 92 TYR A C 1
ATOM 715 O O . TYR A 1 92 ? -9.538 -8.475 -8.862 1.00 88.19 92 TYR A O 1
ATOM 723 N N . GLU A 1 93 ? -7.579 -8.196 -9.938 1.00 87.94 93 GLU A N 1
ATOM 724 C CA . GLU A 1 93 ? -7.522 -9.533 -10.542 1.00 87.94 93 GLU A CA 1
ATOM 725 C C . GLU A 1 93 ? -6.884 -10.527 -9.571 1.00 87.94 93 GLU A C 1
ATOM 727 O O . GLU A 1 93 ? -7.481 -11.531 -9.198 1.00 87.94 93 GLU A O 1
ATOM 732 N N . THR A 1 94 ? -5.680 -10.197 -9.101 1.00 90.50 94 THR A N 1
ATOM 733 C CA . THR A 1 94 ? -4.907 -11.033 -8.182 1.00 90.50 94 THR A CA 1
ATOM 734 C C . THR A 1 94 ? -4.409 -10.200 -7.01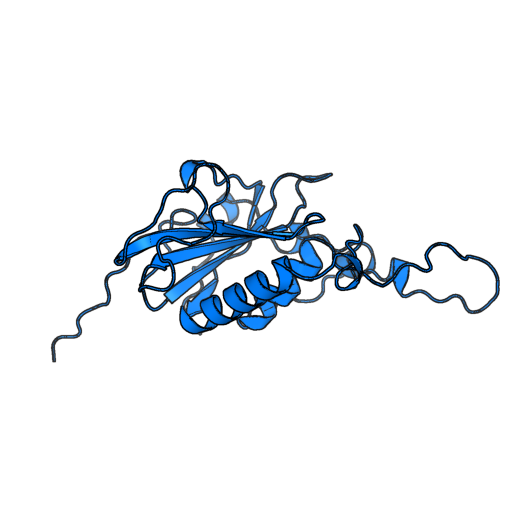2 1.00 90.50 94 THR A C 1
ATOM 736 O O . THR A 1 94 ? -4.299 -8.973 -7.107 1.00 90.50 94 THR A O 1
ATOM 739 N N . ARG A 1 95 ? -4.098 -10.853 -5.894 1.00 92.06 95 ARG A N 1
ATOM 740 C CA . ARG A 1 95 ? -3.490 -10.206 -4.728 1.00 92.06 95 ARG A CA 1
ATOM 741 C C . ARG A 1 95 ? -2.439 -11.080 -4.079 1.00 92.06 95 ARG A C 1
ATOM 743 O O . ARG A 1 95 ? -2.359 -12.260 -4.373 1.00 92.06 95 ARG A O 1
ATOM 750 N N . THR A 1 96 ? -1.641 -10.514 -3.196 1.00 91.19 96 THR A N 1
ATOM 751 C CA . THR A 1 96 ? -0.782 -11.281 -2.298 1.00 91.19 96 THR A CA 1
ATOM 752 C C . THR A 1 96 ? -1.577 -11.732 -1.073 1.00 91.19 96 THR A C 1
ATOM 754 O O . THR A 1 96 ? -2.774 -11.451 -0.922 1.00 91.19 96 THR A O 1
ATOM 757 N N . GLU A 1 97 ? -0.909 -12.409 -0.143 1.00 90.25 97 GLU A N 1
ATOM 758 C CA . GLU A 1 97 ? -1.441 -12.523 1.212 1.00 90.25 97 GLU A CA 1
ATOM 759 C C . GLU A 1 97 ? -1.608 -11.137 1.861 1.00 90.25 97 GLU A C 1
ATOM 761 O O . GLU A 1 97 ? -1.136 -10.115 1.342 1.00 90.25 97 GLU A O 1
ATOM 766 N N . ILE A 1 98 ? -2.333 -11.106 2.977 1.00 93.06 98 ILE A N 1
ATOM 767 C CA . ILE A 1 98 ? -2.518 -9.894 3.767 1.00 93.06 98 ILE A CA 1
ATOM 768 C C . ILE A 1 98 ? -1.508 -9.924 4.905 1.00 93.06 98 ILE A C 1
ATOM 770 O O . ILE A 1 98 ? -1.538 -10.815 5.751 1.00 93.06 98 ILE A O 1
ATOM 774 N N . TRP A 1 99 ? -0.634 -8.928 4.928 1.00 94.38 99 TRP A N 1
ATOM 775 C CA . TRP A 1 99 ? 0.362 -8.758 5.970 1.00 94.38 99 TRP A CA 1
ATOM 776 C C . TRP A 1 99 ? -0.160 -7.804 7.032 1.00 94.38 99 TRP A C 1
ATOM 778 O O . TRP A 1 99 ? -0.393 -6.623 6.766 1.00 94.38 99 TRP A O 1
ATOM 788 N N . MET A 1 100 ? -0.278 -8.299 8.260 1.00 94.94 100 MET A N 1
ATOM 789 C CA . MET A 1 100 ? -0.582 -7.453 9.409 1.00 94.94 100 MET A CA 1
ATOM 790 C C . MET A 1 100 ? 0.685 -6.725 9.851 1.00 94.94 100 MET A C 1
ATOM 792 O O . MET A 1 100 ? 1.721 -7.346 10.113 1.00 94.94 100 MET A O 1
ATOM 796 N N . ARG A 1 101 ? 0.634 -5.393 9.900 1.00 95.31 101 ARG A N 1
ATOM 797 C CA . ARG A 1 101 ? 1.759 -4.544 10.311 1.00 95.31 101 ARG A CA 1
ATOM 798 C C . ARG A 1 101 ? 1.292 -3.487 11.296 1.00 95.31 101 ARG A C 1
ATOM 800 O O . ARG A 1 101 ? 0.153 -3.032 11.240 1.00 95.31 101 ARG A O 1
ATOM 807 N N . SER A 1 102 ? 2.187 -3.084 12.198 1.00 96.12 102 SER A N 1
ATOM 808 C CA . SER A 1 102 ? 1.872 -2.000 13.124 1.00 96.12 102 SER A CA 1
ATOM 809 C C . SER A 1 102 ? 1.580 -0.713 12.353 1.00 96.12 102 SER A C 1
ATOM 811 O O . SER A 1 102 ? 2.285 -0.389 11.389 1.00 96.12 102 SER A O 1
ATOM 813 N N . SER A 1 103 ? 0.560 0.029 12.785 1.00 96.56 103 SER A N 1
ATOM 814 C CA . SER A 1 103 ? 0.143 1.272 12.132 1.00 96.56 103 SER A CA 1
ATOM 815 C C . SER A 1 103 ? 1.314 2.251 12.022 1.00 96.56 103 SER A C 1
ATOM 817 O O . SER A 1 103 ? 1.553 2.788 10.948 1.00 96.56 103 SER A O 1
ATOM 819 N N . ASP A 1 104 ? 2.157 2.368 13.050 1.00 97.12 104 ASP A N 1
ATOM 820 C CA . ASP A 1 104 ? 3.369 3.202 13.027 1.00 97.12 104 ASP A CA 1
ATOM 821 C C . ASP A 1 104 ? 4.345 2.878 11.886 1.00 97.12 104 ASP A C 1
ATOM 823 O O . ASP A 1 104 ? 4.923 3.786 11.281 1.00 97.12 104 ASP A O 1
ATOM 827 N N . LYS A 1 105 ? 4.557 1.592 11.569 1.00 97.12 105 LYS A N 1
ATOM 828 C CA . LYS A 1 105 ? 5.422 1.197 10.444 1.00 97.12 105 LYS A CA 1
ATOM 829 C C . LYS A 1 105 ? 4.786 1.603 9.119 1.00 97.12 105 LYS A C 1
ATOM 831 O O . LYS A 1 105 ? 5.467 2.154 8.254 1.00 97.12 105 LYS A O 1
ATOM 836 N N . VAL A 1 106 ? 3.483 1.368 8.978 1.00 98.00 106 VAL A N 1
ATOM 837 C CA . VAL A 1 106 ? 2.738 1.704 7.760 1.00 98.00 106 VAL A CA 1
ATOM 838 C C . VAL A 1 106 ? 2.674 3.220 7.552 1.00 98.00 106 VAL A C 1
ATOM 840 O O . VAL A 1 106 ? 2.930 3.684 6.444 1.00 98.00 106 VAL A O 1
ATOM 843 N N . LYS A 1 107 ? 2.463 4.017 8.605 1.00 98.12 107 LYS A N 1
ATOM 844 C CA . LYS A 1 107 ? 2.494 5.489 8.545 1.00 98.12 107 LYS A CA 1
ATOM 845 C C . LYS A 1 107 ? 3.835 6.021 8.049 1.00 98.12 107 LYS A C 1
ATOM 847 O O . LYS A 1 107 ? 3.856 6.843 7.140 1.00 98.12 107 LYS A O 1
ATOM 852 N N . LYS A 1 108 ? 4.960 5.494 8.549 1.00 97.88 108 LYS A N 1
ATOM 853 C CA . LYS A 1 108 ? 6.304 5.870 8.057 1.00 97.88 108 LYS A CA 1
ATOM 854 C C . LYS A 1 108 ? 6.473 5.598 6.560 1.00 97.88 108 LYS A C 1
ATOM 856 O O . LYS A 1 108 ? 7.078 6.400 5.848 1.00 97.88 108 LYS A O 1
ATOM 861 N N . MET A 1 109 ? 5.934 4.479 6.072 1.00 98.06 109 MET A N 1
ATOM 862 C CA . MET A 1 109 ? 5.914 4.172 4.640 1.00 98.06 109 MET A CA 1
ATOM 863 C C . MET A 1 109 ? 5.036 5.166 3.866 1.00 98.06 109 MET A C 1
ATOM 865 O O . MET A 1 109 ? 5.485 5.705 2.856 1.00 98.06 109 MET A O 1
ATOM 869 N N . LEU A 1 110 ? 3.826 5.462 4.349 1.00 97.69 110 LEU A N 1
ATOM 870 C CA . LEU A 1 110 ? 2.906 6.419 3.723 1.00 97.69 110 LEU A CA 1
ATOM 871 C C . LEU A 1 110 ? 3.470 7.845 3.676 1.00 97.69 110 LEU A C 1
ATOM 873 O O . LEU A 1 110 ? 3.360 8.518 2.655 1.00 97.69 110 LEU A O 1
ATOM 877 N N . GLU A 1 111 ? 4.142 8.300 4.731 1.00 96.19 111 GLU A N 1
ATOM 878 C CA . GLU A 1 111 ? 4.836 9.591 4.755 1.00 96.19 111 GLU A CA 1
ATOM 879 C C . GLU A 1 111 ? 5.977 9.654 3.734 1.00 96.19 111 GLU A C 1
ATOM 881 O O . GLU A 1 111 ? 6.186 10.685 3.089 1.00 96.19 111 GLU A O 1
ATOM 886 N N . ALA A 1 112 ? 6.721 8.557 3.561 1.00 95.94 112 ALA A N 1
ATOM 887 C CA . ALA A 1 112 ? 7.754 8.472 2.534 1.00 95.94 112 ALA A CA 1
ATOM 888 C C . ALA A 1 112 ? 7.151 8.518 1.124 1.00 95.94 112 ALA A C 1
ATOM 890 O O . ALA A 1 112 ? 7.674 9.230 0.268 1.00 95.94 112 ALA A O 1
ATOM 891 N N . ILE A 1 113 ? 6.025 7.833 0.900 1.00 95.81 113 ILE A N 1
ATOM 892 C CA . ILE A 1 113 ? 5.269 7.908 -0.357 1.00 95.81 113 ILE A CA 1
ATOM 893 C C . ILE A 1 113 ? 4.793 9.345 -0.606 1.00 95.81 113 ILE A C 1
ATOM 895 O O . ILE A 1 113 ? 5.034 9.877 -1.689 1.00 95.81 113 ILE A O 1
ATOM 899 N N . LYS A 1 114 ? 4.210 10.013 0.400 1.00 93.88 114 LYS A N 1
ATOM 900 C CA . LYS A 1 114 ? 3.760 11.413 0.304 1.00 93.88 114 LYS A CA 1
ATOM 901 C C . LYS A 1 114 ? 4.903 12.344 -0.094 1.00 93.88 114 LYS A C 1
ATOM 903 O O . LYS A 1 114 ? 4.745 13.147 -1.004 1.00 93.88 114 LYS A O 1
ATOM 908 N N . LYS A 1 115 ? 6.082 12.216 0.524 1.00 92.69 115 LYS A N 1
ATOM 909 C CA . LYS A 1 115 ? 7.271 13.011 0.149 1.00 92.69 115 LYS A CA 1
ATOM 910 C C . LYS A 1 115 ? 7.663 12.802 -1.313 1.00 92.69 115 LYS A C 1
ATOM 912 O O . LYS A 1 115 ? 8.024 13.755 -1.998 1.00 92.69 115 LYS A O 1
ATOM 917 N N . GLU A 1 116 ? 7.582 11.565 -1.785 1.00 91.44 116 GLU A N 1
ATOM 918 C CA . GLU A 1 116 ? 7.964 11.201 -3.143 1.00 91.44 116 GLU A CA 1
ATOM 919 C C . GLU A 1 116 ? 6.958 11.628 -4.216 1.00 91.44 116 GLU A C 1
ATOM 921 O O . GLU A 1 116 ? 7.374 11.846 -5.352 1.00 91.44 116 GLU A O 1
ATOM 926 N N . GLN A 1 117 ? 5.673 11.785 -3.882 1.00 88.38 117 GLN A N 1
ATOM 927 C CA . GLN A 1 117 ? 4.657 12.311 -4.807 1.00 88.38 117 GLN A CA 1
ATOM 928 C C . GLN A 1 117 ? 5.018 13.699 -5.344 1.00 88.38 117 GLN A C 1
ATOM 930 O O . GLN A 1 117 ? 4.715 14.013 -6.491 1.00 88.38 117 GLN A O 1
ATOM 935 N N . TYR A 1 118 ? 5.705 14.510 -4.539 1.00 85.69 118 TYR A N 1
ATOM 936 C CA . TYR A 1 118 ? 6.120 15.865 -4.909 1.00 85.69 118 TYR A CA 1
ATOM 937 C C . TYR A 1 118 ? 7.519 15.924 -5.531 1.00 85.69 118 TYR A C 1
ATOM 939 O O . TYR A 1 118 ? 8.045 17.009 -5.790 1.00 85.69 118 TYR A O 1
ATOM 947 N N . PHE A 1 119 ? 8.170 14.779 -5.758 1.00 83.44 119 PHE A N 1
ATOM 948 C CA . PHE A 1 119 ? 9.473 14.779 -6.406 1.00 83.44 119 PHE A CA 1
ATOM 949 C C . PHE A 1 119 ? 9.350 15.135 -7.891 1.00 83.44 119 PHE A C 1
ATOM 951 O O . PHE A 1 119 ? 8.450 14.657 -8.579 1.00 83.44 119 PHE A O 1
ATOM 958 N N . PRO A 1 120 ? 10.307 15.908 -8.434 1.00 76.38 120 PRO A N 1
ATOM 959 C CA . PRO A 1 120 ? 10.397 16.098 -9.872 1.00 76.38 120 PRO A CA 1
ATOM 960 C C . PRO A 1 120 ? 10.539 14.756 -10.599 1.00 76.38 120 PRO A C 1
ATOM 962 O O . PRO A 1 120 ? 11.324 13.905 -10.172 1.00 76.38 120 PRO A O 1
ATOM 965 N N . ALA A 1 121 ? 9.875 14.603 -11.747 1.00 70.31 121 ALA A N 1
ATOM 966 C CA . ALA A 1 121 ? 9.878 13.361 -12.532 1.00 70.31 121 ALA A CA 1
ATOM 967 C C . ALA A 1 121 ? 11.294 12.831 -12.851 1.00 70.31 121 ALA A C 1
ATOM 969 O O . ALA A 1 121 ? 11.522 11.627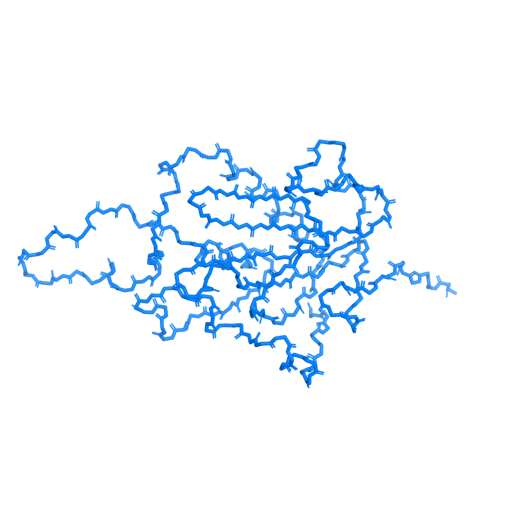 -12.901 1.00 70.31 121 ALA A O 1
ATOM 970 N N . TYR A 1 122 ? 12.296 13.707 -12.992 1.00 69.62 122 TYR A N 1
ATOM 971 C CA . TYR A 1 122 ? 13.680 13.290 -13.251 1.00 69.62 122 TYR A CA 1
ATOM 972 C C . TYR A 1 122 ? 14.367 12.585 -12.067 1.00 69.62 122 TYR A C 1
ATOM 974 O O . TYR A 1 122 ? 15.402 11.937 -12.277 1.00 69.62 122 TYR A O 1
ATOM 982 N N . ARG A 1 123 ? 13.868 12.767 -10.831 1.00 73.88 123 ARG A N 1
ATOM 983 C CA . ARG A 1 123 ? 14.376 12.086 -9.627 1.00 73.88 123 ARG A CA 1
ATOM 984 C C . ARG A 1 123 ? 13.898 10.643 -9.557 1.00 73.88 123 ARG A C 1
ATOM 986 O O . ARG A 1 123 ? 14.592 9.825 -8.967 1.00 73.88 123 ARG A O 1
ATOM 993 N N . ARG A 1 124 ? 12.759 10.341 -10.181 1.00 73.94 124 ARG A N 1
ATOM 994 C CA . ARG A 1 124 ? 12.183 9.000 -10.295 1.00 73.94 124 ARG A CA 1
ATOM 995 C C . ARG A 1 124 ? 11.601 8.806 -11.693 1.00 73.94 124 AR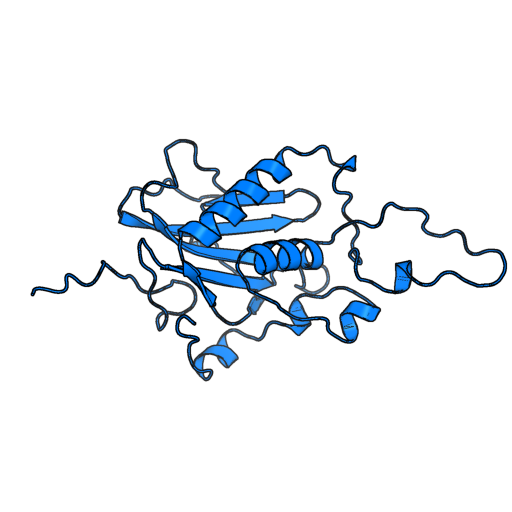G A C 1
ATOM 997 O O . ARG A 1 124 ? 10.402 8.992 -11.890 1.00 73.94 124 ARG A O 1
ATOM 1004 N N . PRO A 1 125 ? 12.464 8.491 -12.674 1.00 80.62 125 PRO A N 1
ATOM 1005 C CA . PRO A 1 125 ? 12.004 8.182 -14.013 1.00 80.62 125 PRO A CA 1
ATOM 1006 C C . PRO A 1 125 ? 11.213 6.874 -13.980 1.00 80.62 125 PRO A C 1
ATOM 1008 O O . PRO A 1 125 ? 11.670 5.889 -13.397 1.00 80.62 125 PRO A O 1
ATOM 1011 N N . PHE A 1 126 ? 10.047 6.874 -14.618 1.00 82.31 126 PHE A N 1
ATOM 1012 C CA . PHE A 1 126 ? 9.278 5.656 -14.832 1.00 82.31 126 PHE A CA 1
ATOM 1013 C C . PHE A 1 126 ? 9.907 4.862 -15.980 1.00 82.31 126 PHE A C 1
ATOM 1015 O O . PHE A 1 126 ? 10.251 5.428 -17.020 1.00 82.31 126 PHE A O 1
ATOM 1022 N N . ASN A 1 127 ? 10.049 3.554 -15.806 1.00 81.38 127 ASN A N 1
ATOM 1023 C CA . ASN A 1 127 ? 10.499 2.629 -16.842 1.00 81.38 127 ASN A CA 1
ATOM 1024 C C . ASN A 1 127 ? 9.596 1.401 -16.795 1.00 81.38 127 ASN A C 1
ATOM 1026 O O . ASN A 1 127 ? 9.531 0.779 -15.751 1.00 81.38 127 ASN A O 1
ATOM 1030 N N . PHE A 1 128 ? 8.958 1.016 -17.902 1.00 78.12 128 PHE A N 1
ATOM 1031 C CA . PHE A 1 128 ? 8.030 -0.123 -17.947 1.00 78.12 128 PHE A CA 1
ATOM 1032 C C . PHE A 1 128 ? 8.630 -1.455 -17.459 1.00 78.12 128 PHE A C 1
ATOM 1034 O O . PHE A 1 128 ? 7.941 -2.242 -16.810 1.00 78.12 128 PHE A O 1
ATOM 1041 N N . TYR A 1 129 ? 9.915 -1.695 -17.709 1.00 77.69 129 TYR A N 1
ATOM 1042 C CA . TYR A 1 129 ? 10.593 -2.940 -17.336 1.00 77.69 129 TYR A CA 1
ATOM 1043 C C . TYR A 1 129 ? 11.053 -2.972 -15.875 1.00 77.69 129 TYR A C 1
ATOM 1045 O O . TYR A 1 129 ? 11.296 -4.050 -15.335 1.00 77.69 129 TYR A O 1
ATOM 1053 N N . GLY A 1 130 ? 11.161 -1.802 -15.239 1.00 79.62 130 GLY A N 1
ATOM 1054 C CA . GLY A 1 130 ? 11.619 -1.645 -13.863 1.00 79.62 130 GLY A CA 1
ATOM 1055 C C . GLY A 1 130 ? 13.133 -1.786 -13.684 1.00 79.62 130 GLY A C 1
ATOM 1056 O O . GLY A 1 130 ? 13.851 -2.366 -14.500 1.00 79.62 130 GLY A O 1
ATOM 1057 N N . LYS A 1 131 ? 13.637 -1.256 -12.565 1.00 80.56 131 LYS A N 1
ATOM 1058 C CA . LYS A 1 131 ? 15.081 -1.123 -12.304 1.00 80.56 131 LYS A CA 1
ATOM 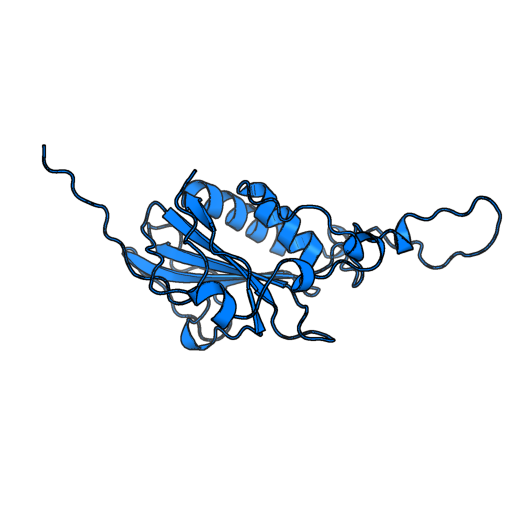1059 C C . LYS A 1 131 ? 15.842 -2.431 -12.101 1.00 80.56 131 LYS A C 1
ATOM 1061 O O . LYS A 1 131 ? 17.066 -2.452 -12.191 1.00 80.56 131 LYS A O 1
ATOM 1066 N N . ASN A 1 132 ? 15.117 -3.506 -11.809 1.00 77.50 132 ASN A N 1
ATOM 1067 C CA . ASN A 1 132 ? 15.693 -4.811 -11.496 1.00 77.50 132 ASN A CA 1
ATOM 1068 C C . ASN A 1 132 ? 15.748 -5.748 -12.717 1.00 77.50 132 ASN A C 1
ATOM 1070 O O . ASN A 1 132 ? 16.300 -6.837 -12.607 1.00 77.50 132 ASN A O 1
ATOM 1074 N N . SER A 1 133 ? 15.234 -5.322 -13.879 1.00 74.75 133 SER A N 1
ATOM 1075 C CA . SER A 1 133 ? 15.284 -6.105 -15.119 1.00 74.75 133 SER A CA 1
ATOM 1076 C C . SER A 1 133 ? 16.719 -6.236 -15.653 1.00 74.75 133 SER A C 1
ATOM 1078 O O . SER A 1 133 ? 17.408 -5.231 -15.865 1.00 74.75 133 SER A O 1
ATOM 1080 N N . LYS A 1 134 ? 17.179 -7.468 -15.936 1.00 66.75 134 LYS A N 1
ATOM 1081 C CA . LYS A 1 134 ? 18.515 -7.700 -16.519 1.00 66.75 134 LYS A CA 1
ATOM 1082 C C . LYS A 1 134 ? 18.614 -7.323 -17.992 1.00 66.75 134 LYS A C 1
ATOM 1084 O O . LYS A 1 134 ? 19.739 -7.137 -18.454 1.00 66.75 134 LYS A O 1
ATOM 1089 N N . PHE A 1 135 ? 17.499 -7.098 -18.698 1.00 64.81 135 PHE A N 1
ATOM 1090 C CA . PHE A 1 135 ? 17.529 -6.481 -20.035 1.00 64.81 135 PHE A CA 1
ATOM 1091 C C . PHE A 1 135 ? 18.301 -5.149 -20.032 1.00 64.81 135 PHE A C 1
ATOM 1093 O O . PHE A 1 135 ? 18.928 -4.808 -21.029 1.00 64.81 135 PHE A O 1
ATOM 1100 N N . TYR A 1 136 ? 18.326 -4.437 -18.897 1.00 54.38 136 TYR A N 1
ATOM 1101 C CA . TYR A 1 136 ? 19.103 -3.207 -18.712 1.00 54.38 136 TYR A CA 1
ATOM 1102 C C . TYR A 1 136 ? 20.469 -3.411 -18.033 1.00 54.38 136 TYR A C 1
ATOM 1104 O O . TYR A 1 136 ? 21.292 -2.496 -18.049 1.00 54.38 136 TYR A O 1
ATOM 1112 N N . GLN A 1 137 ? 20.728 -4.574 -17.422 1.00 52.34 137 GLN A N 1
ATOM 1113 C CA . GLN A 1 137 ? 21.978 -4.858 -16.698 1.00 52.34 137 GLN A CA 1
ATOM 1114 C C . GLN A 1 137 ? 23.046 -5.545 -17.567 1.00 52.34 137 GLN A C 1
ATOM 1116 O O . GLN A 1 137 ? 24.225 -5.519 -17.206 1.00 52.34 137 GLN A O 1
ATOM 1121 N N . PHE A 1 138 ? 22.678 -6.129 -18.715 1.00 43.56 138 PHE A N 1
ATOM 1122 C CA . PHE A 1 138 ? 23.647 -6.675 -19.669 1.00 43.56 138 PHE A CA 1
ATOM 1123 C C . PHE A 1 138 ? 24.439 -5.548 -20.354 1.00 43.56 138 PHE A C 1
ATOM 1125 O O . PHE A 1 138 ? 23.956 -4.870 -21.257 1.00 43.56 138 PHE A O 1
ATOM 1132 N N . LYS A 1 139 ? 25.696 -5.368 -19.933 1.00 44.97 139 LYS A N 1
ATOM 1133 C CA . LYS A 1 139 ? 26.734 -4.705 -20.735 1.00 44.97 139 LYS A CA 1
ATOM 1134 C C . LYS A 1 139 ? 27.321 -5.731 -21.709 1.00 44.97 139 LYS A C 1
ATOM 1136 O O . LYS A 1 139 ? 27.794 -6.762 -21.227 1.00 44.97 139 LYS A O 1
ATOM 1141 N N . PRO A 1 140 ? 27.382 -5.474 -23.026 1.00 43.81 140 PRO A N 1
ATOM 1142 C CA . PRO A 1 140 ? 28.244 -6.267 -23.879 1.00 43.81 140 PRO A CA 1
ATOM 1143 C C . PRO A 1 140 ? 29.698 -5.894 -23.570 1.00 43.81 140 PRO A C 1
ATOM 1145 O O . PRO A 1 140 ? 30.058 -4.710 -23.558 1.00 43.81 140 PRO A O 1
ATOM 1148 N N . LEU A 1 141 ? 30.540 -6.906 -23.345 1.00 47.97 141 LEU A N 1
ATOM 1149 C CA . LEU A 1 141 ? 31.864 -6.851 -23.947 1.00 47.97 141 LEU A CA 1
ATOM 1150 C C . LEU A 1 141 ? 31.602 -6.657 -25.445 1.00 47.97 141 LEU A C 1
ATOM 1152 O O . LEU A 1 141 ? 30.850 -7.423 -26.036 1.00 47.97 141 LEU A O 1
ATOM 1156 N N . ASP A 1 142 ? 32.206 -5.623 -26.015 1.00 47.56 142 ASP A N 1
ATOM 1157 C CA . ASP A 1 142 ? 32.345 -5.441 -27.459 1.00 47.56 142 ASP A CA 1
ATOM 1158 C C . ASP A 1 142 ? 31.167 -4.706 -28.136 1.00 47.56 142 ASP A C 1
ATOM 1160 O O . ASP A 1 142 ? 30.077 -5.218 -28.343 1.00 47.56 142 ASP A O 1
ATOM 1164 N N . LYS A 1 143 ? 31.451 -3.433 -28.438 1.00 47.19 143 LYS A N 1
ATOM 1165 C CA . LYS A 1 143 ? 30.924 -2.546 -29.493 1.00 47.19 143 LYS A CA 1
ATOM 1166 C C . LYS A 1 143 ? 29.483 -2.756 -30.016 1.00 47.19 143 LYS A C 1
ATOM 1168 O O . LYS A 1 143 ? 29.145 -3.750 -30.637 1.00 47.19 143 LYS A O 1
ATOM 1173 N N . GLU A 1 144 ? 28.731 -1.653 -29.916 1.00 44.66 144 GLU A N 1
ATOM 1174 C CA . GLU A 1 144 ? 27.535 -1.298 -30.702 1.00 44.66 144 GLU A CA 1
ATOM 1175 C C . GLU A 1 144 ? 26.253 -2.113 -30.490 1.00 44.66 144 GLU A C 1
ATOM 1177 O O . GLU A 1 144 ? 25.756 -2.744 -31.406 1.00 44.66 144 GLU A O 1
ATOM 1182 N N . TRP A 1 145 ? 25.616 -1.912 -29.329 1.00 37.66 145 TRP A N 1
ATOM 1183 C CA . TRP A 1 145 ? 24.171 -1.638 -29.245 1.00 37.66 145 TRP A CA 1
ATOM 1184 C C . TRP A 1 145 ? 23.930 -0.560 -28.174 1.00 37.66 145 TRP A C 1
ATOM 1186 O O . TRP A 1 145 ? 23.897 -0.824 -26.975 1.00 37.66 145 TRP A O 1
ATOM 1196 N N . ARG A 1 146 ? 23.803 0.703 -28.600 1.00 40.72 146 ARG A N 1
ATOM 1197 C CA . ARG A 1 146 ? 23.329 1.821 -27.765 1.00 40.72 146 ARG A CA 1
ATOM 1198 C C . ARG A 1 146 ? 21.809 1.938 -27.904 1.00 40.72 146 ARG A C 1
ATOM 1200 O O . ARG A 1 146 ? 21.322 2.797 -28.624 1.00 40.72 146 ARG A O 1
ATOM 1207 N N . ILE A 1 147 ? 21.064 1.090 -27.207 1.00 37.66 147 ILE A N 1
ATOM 1208 C CA . ILE A 1 147 ? 19.625 1.264 -26.958 1.00 37.66 147 ILE A CA 1
ATOM 1209 C C . ILE A 1 147 ? 19.418 0.595 -25.593 1.00 37.66 147 ILE A C 1
ATOM 1211 O O . ILE A 1 147 ? 19.366 -0.617 -25.515 1.00 37.66 147 ILE A O 1
ATOM 1215 N N . PHE A 1 148 ? 19.567 1.226 -24.434 1.00 41.34 148 PHE A N 1
ATOM 1216 C CA . PHE A 1 148 ? 18.851 2.380 -23.919 1.00 41.34 148 PHE A CA 1
ATOM 1217 C C . PHE A 1 148 ? 19.720 3.023 -22.825 1.00 41.34 148 PHE A C 1
ATOM 1219 O O . PHE A 1 148 ? 19.818 2.509 -21.714 1.00 41.34 148 PHE A O 1
ATOM 1226 N N . SER A 1 149 ? 20.337 4.173 -23.095 1.00 37.19 149 SER A N 1
ATOM 1227 C CA . SER A 1 149 ? 21.037 4.975 -22.077 1.00 37.19 149 SER A CA 1
ATOM 1228 C C . SER A 1 149 ? 20.055 5.796 -21.224 1.00 37.19 149 SER A C 1
ATOM 1230 O O . SER A 1 149 ? 20.250 6.993 -21.012 1.00 37.19 149 SER A O 1
ATOM 1232 N N . GLY A 1 150 ? 18.948 5.182 -20.806 1.00 44.50 150 GLY A N 1
ATOM 1233 C CA . GLY A 1 150 ? 17.984 5.785 -19.893 1.00 44.50 150 GLY A CA 1
ATOM 1234 C C . GLY A 1 150 ? 18.434 5.577 -18.452 1.00 44.50 150 GLY A C 1
ATOM 1235 O O . GLY A 1 150 ? 19.003 4.538 -18.123 1.00 44.50 150 GLY A O 1
ATOM 1236 N N . LYS A 1 151 ? 18.182 6.551 -17.572 1.00 51.22 151 LYS A N 1
ATOM 1237 C CA . LYS A 1 151 ? 18.296 6.330 -16.125 1.00 51.22 151 LYS A CA 1
ATOM 1238 C C . LYS A 1 151 ? 17.507 5.068 -15.758 1.00 51.22 151 LYS A C 1
ATOM 1240 O O . LYS A 1 151 ? 16.357 4.933 -16.171 1.00 51.22 151 LYS A O 1
ATOM 1245 N N . VAL A 1 152 ? 18.125 4.173 -14.991 1.00 66.31 152 VAL A N 1
ATOM 1246 C CA . VAL A 1 152 ? 17.462 2.984 -14.450 1.00 66.31 152 VAL A CA 1
ATOM 1247 C C . VAL A 1 152 ? 16.294 3.470 -13.582 1.00 66.31 152 VAL A C 1
ATOM 1249 O O . VAL A 1 152 ? 16.505 4.101 -12.548 1.00 66.31 152 VAL A O 1
ATOM 1252 N N . GLY A 1 153 ? 15.074 3.283 -14.080 1.00 76.25 153 GLY A N 1
ATOM 1253 C CA . GLY A 1 153 ? 13.842 3.818 -13.510 1.00 76.25 153 GLY A CA 1
ATOM 1254 C C . GLY A 1 153 ? 12.990 2.733 -12.871 1.00 76.25 153 GLY A C 1
ATOM 1255 O O . GLY A 1 153 ? 13.139 1.555 -13.189 1.00 76.25 153 GLY A O 1
ATOM 1256 N N . ASP A 1 154 ? 12.097 3.121 -11.971 1.00 85.44 154 ASP A N 1
ATOM 1257 C CA . ASP A 1 154 ? 11.150 2.186 -11.369 1.00 85.44 154 ASP A CA 1
ATOM 1258 C C . ASP A 1 154 ? 9.964 1.919 -12.311 1.00 85.44 154 ASP A C 1
ATOM 1260 O O . ASP A 1 154 ? 9.540 2.814 -13.044 1.00 85.44 154 ASP A O 1
ATOM 1264 N N . ASN A 1 155 ? 9.409 0.705 -12.265 1.00 86.94 155 ASN A N 1
ATOM 1265 C CA . ASN A 1 155 ? 8.041 0.448 -12.725 1.00 86.94 155 ASN A CA 1
ATOM 1266 C C . ASN A 1 155 ? 7.100 0.393 -11.512 1.00 86.94 155 ASN A C 1
ATOM 1268 O O . ASN A 1 155 ? 7.549 0.516 -10.368 1.00 86.94 155 ASN A O 1
ATOM 1272 N N . CYS A 1 156 ? 5.801 0.193 -11.744 1.00 89.56 156 CYS A N 1
ATOM 1273 C CA . CYS A 1 156 ? 4.819 0.060 -10.665 1.00 89.56 156 CYS A CA 1
ATOM 1274 C C . CYS A 1 156 ? 5.215 -1.018 -9.642 1.00 89.56 156 CYS A C 1
ATOM 1276 O O . CYS A 1 156 ? 5.107 -0.793 -8.438 1.00 89.56 156 CYS A O 1
ATOM 1278 N N . PHE A 1 157 ? 5.744 -2.155 -10.106 1.00 90.56 157 PHE A N 1
ATOM 1279 C CA . PHE A 1 157 ? 6.109 -3.275 -9.247 1.00 90.56 157 PHE A CA 1
ATOM 1280 C C . PHE A 1 157 ? 7.399 -3.042 -8.454 1.00 90.56 157 PHE A C 1
ATOM 1282 O O . PHE A 1 157 ? 7.401 -3.230 -7.240 1.00 90.56 157 PHE A O 1
ATOM 1289 N N . THR A 1 158 ? 8.493 -2.605 -9.087 1.00 89.19 158 THR A N 1
ATOM 1290 C CA . THR A 1 158 ? 9.757 -2.356 -8.373 1.00 89.19 158 THR A CA 1
ATOM 1291 C C . THR A 1 158 ? 9.609 -1.226 -7.367 1.00 89.19 158 THR A C 1
ATOM 1293 O O . THR A 1 158 ? 10.166 -1.309 -6.275 1.00 89.19 158 THR A O 1
ATOM 1296 N N . TRP A 1 159 ? 8.799 -0.217 -7.696 1.00 92.62 159 TRP A N 1
ATOM 1297 C CA . TRP A 1 159 ? 8.424 0.824 -6.753 1.00 92.62 159 TRP A CA 1
ATOM 1298 C C . TRP A 1 159 ? 7.622 0.262 -5.577 1.00 92.62 159 TRP A C 1
ATOM 1300 O O . TRP A 1 159 ? 7.993 0.496 -4.428 1.00 92.62 159 TRP A O 1
ATOM 1310 N N . ALA A 1 160 ? 6.562 -0.509 -5.841 1.00 94.12 160 ALA A N 1
ATOM 1311 C CA . ALA A 1 160 ? 5.728 -1.076 -4.785 1.00 94.12 160 ALA A CA 1
ATOM 1312 C C . ALA A 1 160 ? 6.534 -2.009 -3.867 1.00 94.12 160 ALA A C 1
ATOM 1314 O O . ALA A 1 160 ? 6.427 -1.923 -2.644 1.00 94.12 160 ALA A O 1
ATOM 1315 N N . ARG A 1 161 ? 7.414 -2.838 -4.441 1.00 92.06 161 ARG A N 1
ATOM 1316 C CA . ARG A 1 161 ? 8.314 -3.724 -3.693 1.00 92.06 161 ARG A CA 1
ATOM 1317 C C . ARG A 1 161 ? 9.221 -2.948 -2.743 1.00 92.06 161 ARG A C 1
ATOM 1319 O O . ARG A 1 161 ? 9.364 -3.339 -1.589 1.00 92.06 161 ARG A O 1
ATOM 1326 N N . ASP A 1 162 ? 9.792 -1.833 -3.188 1.00 92.88 162 ASP A N 1
ATOM 1327 C CA . ASP A 1 162 ? 10.612 -0.980 -2.324 1.00 92.88 162 ASP A CA 1
ATOM 1328 C C . ASP A 1 162 ? 9.819 -0.403 -1.145 1.00 92.88 162 ASP A C 1
ATOM 1330 O O . ASP A 1 162 ? 10.363 -0.284 -0.048 1.00 92.88 162 ASP A O 1
ATOM 1334 N N . LYS A 1 163 ? 8.536 -0.066 -1.340 1.00 96.25 163 LYS A N 1
ATOM 1335 C CA . LYS A 1 163 ? 7.661 0.405 -0.251 1.00 96.25 163 LYS A CA 1
ATOM 1336 C C . LYS A 1 163 ? 7.335 -0.697 0.734 1.00 96.25 163 LYS A C 1
ATOM 1338 O O . LYS A 1 163 ? 7.512 -0.498 1.931 1.00 96.25 163 LYS A O 1
ATOM 1343 N N . LEU A 1 164 ? 6.978 -1.877 0.242 1.00 96.50 164 LEU A N 1
ATOM 1344 C CA . LEU A 1 164 ? 6.731 -3.048 1.081 1.00 96.50 164 LEU A CA 1
ATOM 1345 C C . LEU A 1 164 ? 7.964 -3.424 1.925 1.00 96.50 164 LEU A C 1
ATOM 1347 O O . LEU A 1 164 ? 7.832 -3.711 3.117 1.00 96.50 164 LEU A O 1
ATOM 1351 N N . LYS A 1 165 ? 9.180 -3.292 1.378 1.00 95.38 165 LYS A N 1
ATOM 1352 C CA . LYS A 1 165 ? 10.422 -3.507 2.143 1.00 95.38 165 LYS A CA 1
ATOM 1353 C C . LYS A 1 165 ? 10.572 -2.559 3.338 1.00 95.38 165 LYS A C 1
ATOM 1355 O O . LYS A 1 165 ? 11.112 -2.974 4.360 1.00 95.38 165 LYS A O 1
ATOM 1360 N N . MET A 1 166 ? 10.044 -1.331 3.273 1.00 96.56 166 MET A N 1
ATOM 1361 C CA . MET A 1 166 ? 10.078 -0.382 4.403 1.00 96.56 166 MET A CA 1
ATOM 1362 C C . MET A 1 166 ? 9.300 -0.876 5.631 1.00 96.56 166 MET A C 1
ATOM 1364 O O . MET A 1 166 ? 9.551 -0.417 6.744 1.00 96.56 166 MET A O 1
ATOM 1368 N N . ILE A 1 167 ? 8.360 -1.802 5.433 1.00 96.44 167 ILE A N 1
ATOM 1369 C CA . ILE A 1 167 ? 7.534 -2.404 6.484 1.00 96.44 167 ILE A CA 1
ATOM 1370 C C . ILE A 1 167 ? 7.839 -3.895 6.676 1.00 96.44 167 ILE A C 1
ATOM 1372 O O . ILE A 1 167 ? 7.000 -4.644 7.178 1.00 96.44 167 ILE A O 1
ATOM 1376 N N . ASN A 1 168 ? 9.060 -4.321 6.329 1.00 94.94 168 ASN A N 1
ATOM 1377 C CA . ASN A 1 168 ? 9.545 -5.698 6.457 1.00 94.94 168 ASN A CA 1
ATOM 1378 C C . ASN A 1 168 ? 8.647 -6.711 5.726 1.00 94.94 168 ASN A C 1
ATOM 1380 O O . ASN A 1 168 ? 8.289 -7.756 6.272 1.00 94.94 168 ASN A O 1
ATOM 1384 N N . ILE A 1 169 ? 8.215 -6.369 4.516 1.00 93.19 169 ILE A N 1
ATOM 1385 C CA . ILE A 1 169 ? 7.571 -7.300 3.592 1.00 93.19 169 ILE A CA 1
ATOM 1386 C C . ILE A 1 169 ? 8.524 -7.454 2.415 1.00 93.19 169 ILE A C 1
ATOM 1388 O O . ILE A 1 169 ? 8.718 -6.519 1.636 1.00 93.19 169 ILE A O 1
ATOM 1392 N N . ASP A 1 170 ? 9.153 -8.621 2.321 1.00 90.94 170 ASP A N 1
ATOM 1393 C CA . ASP A 1 170 ? 10.019 -8.958 1.200 1.00 90.94 170 ASP A CA 1
ATOM 1394 C C . ASP A 1 170 ? 9.301 -9.952 0.293 1.00 90.94 170 ASP A C 1
ATOM 1396 O O . ASP A 1 170 ? 9.007 -11.075 0.695 1.00 90.94 170 ASP A O 1
ATOM 1400 N N . LEU A 1 171 ? 9.008 -9.520 -0.932 1.00 85.19 171 LEU A N 1
ATOM 1401 C CA . LEU A 1 171 ? 8.435 -10.390 -1.957 1.00 85.19 171 LEU A CA 1
ATOM 1402 C C . LEU A 1 171 ? 9.493 -11.321 -2.568 1.00 85.19 171 LEU A C 1
ATOM 1404 O O . LEU A 1 171 ? 9.142 -12.239 -3.296 1.00 85.19 171 LEU A O 1
ATOM 1408 N N . GLY A 1 172 ? 10.777 -11.102 -2.272 1.00 78.19 172 GLY A N 1
ATOM 1409 C CA . GLY A 1 172 ? 11.888 -11.814 -2.884 1.00 78.19 172 GLY A CA 1
ATOM 1410 C C . GLY A 1 172 ? 12.228 -11.303 -4.286 1.00 78.19 172 GLY A C 1
ATOM 1411 O O . GLY A 1 172 ? 11.690 -10.301 -4.777 1.00 78.19 172 GLY A O 1
ATOM 1412 N N . GLU A 1 173 ? 13.172 -11.999 -4.917 1.00 67.31 173 GLU A N 1
ATOM 1413 C CA . GLU A 1 173 ? 13.571 -11.808 -6.312 1.00 67.31 173 GLU A CA 1
ATOM 1414 C C . GLU A 1 173 ? 13.225 -13.077 -7.099 1.00 67.31 173 GLU A C 1
ATOM 1416 O O . GLU A 1 173 ? 13.747 -14.158 -6.833 1.00 67.31 173 GLU A O 1
ATOM 1421 N N . GLY A 1 174 ? 12.302 -12.956 -8.048 1.00 59.84 174 GLY A N 1
ATOM 1422 C CA . GLY A 1 174 ? 11.832 -14.049 -8.890 1.00 59.84 174 GLY A CA 1
ATOM 1423 C C . GLY A 1 174 ? 12.684 -14.204 -10.147 1.00 59.84 174 GLY A C 1
ATOM 1424 O O . GLY A 1 174 ? 13.272 -13.247 -10.647 1.00 59.84 174 GLY A O 1
ATOM 1425 N N . TYR A 1 175 ? 12.709 -15.410 -10.720 1.00 51.56 175 TYR A N 1
ATOM 1426 C CA . TYR A 1 175 ? 13.442 -15.692 -11.965 1.00 51.56 175 TYR A CA 1
ATOM 1427 C C . TYR A 1 175 ? 12.931 -14.860 -13.159 1.00 51.56 175 TYR A C 1
ATOM 1429 O O . TYR A 1 175 ? 13.667 -14.553 -14.087 1.00 51.56 175 TYR A O 1
ATOM 1437 N N . THR A 1 176 ? 11.668 -14.448 -13.131 1.00 55.16 176 THR A N 1
ATOM 1438 C CA . THR A 1 176 ? 11.027 -13.580 -14.127 1.00 55.16 176 THR A CA 1
ATOM 1439 C C . THR A 1 176 ? 11.408 -12.107 -13.981 1.00 55.16 176 THR A C 1
ATOM 1441 O O . THR A 1 176 ? 11.485 -11.428 -15.004 1.00 55.16 176 THR A O 1
ATOM 1444 N N . ASP A 1 177 ? 11.768 -11.631 -12.777 1.00 55.28 177 ASP A N 1
ATOM 1445 C CA . ASP A 1 177 ? 12.332 -10.282 -12.579 1.00 55.28 177 ASP A CA 1
ATOM 1446 C C . ASP A 1 177 ? 13.644 -10.106 -13.360 1.00 55.28 177 ASP A C 1
ATOM 1448 O O . ASP A 1 177 ? 14.010 -8.983 -13.706 1.00 55.28 177 ASP A O 1
ATOM 1452 N N . LEU A 1 178 ? 14.330 -11.212 -13.695 1.00 54.28 178 LEU A N 1
ATOM 1453 C CA . LEU A 1 178 ? 15.510 -11.213 -14.563 1.00 54.28 178 LEU A CA 1
ATOM 1454 C C . LEU A 1 178 ? 15.194 -10.649 -15.956 1.00 54.28 178 LEU A C 1
ATOM 1456 O O . LEU A 1 178 ? 16.074 -10.076 -16.590 1.00 54.28 178 LEU A O 1
ATOM 1460 N N . VAL A 1 179 ? 13.955 -10.783 -16.429 1.00 59.84 179 VAL A N 1
ATOM 1461 C CA . VAL A 1 179 ? 13.533 -10.376 -17.773 1.00 59.84 179 VAL A CA 1
ATOM 1462 C C . VAL A 1 179 ? 12.591 -9.170 -17.679 1.00 59.84 179 VAL A C 1
ATOM 1464 O O . VAL A 1 179 ? 12.890 -8.114 -18.235 1.00 59.84 179 VAL A O 1
ATOM 1467 N N . VAL A 1 180 ? 11.506 -9.269 -16.904 1.00 67.62 180 VAL A N 1
ATOM 1468 C CA . VAL A 1 180 ? 10.515 -8.200 -16.696 1.00 67.62 180 VAL A CA 1
ATOM 1469 C C . VAL A 1 180 ? 10.006 -8.243 -15.254 1.00 67.62 180 VAL A C 1
ATOM 1471 O O . VAL A 1 180 ? 9.552 -9.283 -14.785 1.00 67.62 180 VAL A O 1
ATOM 1474 N N . ALA A 1 181 ? 10.017 -7.105 -14.557 1.00 73.62 181 ALA A N 1
ATOM 1475 C CA . ALA A 1 181 ? 9.408 -6.998 -13.231 1.00 73.62 181 ALA A CA 1
ATOM 1476 C C . ALA A 1 181 ? 7.875 -7.119 -13.329 1.00 73.62 181 ALA A C 1
ATOM 1478 O O . ALA A 1 181 ? 7.216 -6.195 -13.812 1.00 73.62 181 ALA A O 1
ATOM 1479 N N . MET A 1 182 ? 7.312 -8.242 -12.864 1.00 79.75 182 MET A N 1
ATOM 1480 C CA . MET A 1 182 ? 5.870 -8.522 -12.919 1.00 79.75 182 MET A CA 1
ATOM 1481 C C . MET A 1 182 ? 5.305 -8.874 -11.541 1.00 79.75 182 MET A C 1
ATOM 1483 O O . MET A 1 182 ? 5.733 -9.846 -10.916 1.00 79.75 182 MET A O 1
ATOM 1487 N N . ALA A 1 183 ? 4.292 -8.117 -11.113 1.00 82.62 183 ALA A N 1
ATOM 1488 C CA . ALA A 1 183 ? 3.606 -8.313 -9.839 1.00 82.62 183 ALA A CA 1
ATOM 1489 C C . ALA A 1 183 ? 2.849 -9.645 -9.779 1.00 82.62 183 ALA A C 1
ATOM 1491 O O . ALA A 1 183 ? 2.834 -10.284 -8.728 1.00 82.62 183 ALA A O 1
ATOM 1492 N N . LYS A 1 184 ? 2.308 -10.099 -10.919 1.00 84.94 184 LYS A N 1
ATOM 1493 C CA . LYS A 1 184 ? 1.542 -11.350 -11.028 1.00 84.94 184 LYS A CA 1
ATOM 1494 C C . LYS A 1 184 ? 2.285 -12.613 -10.583 1.00 84.94 184 LYS A C 1
ATOM 1496 O O . LYS A 1 184 ? 1.649 -13.592 -10.231 1.00 84.94 184 LYS A O 1
ATOM 1501 N N . ASN A 1 185 ? 3.619 -12.600 -10.551 1.00 84.69 185 ASN A N 1
ATOM 1502 C CA . ASN A 1 185 ? 4.392 -13.759 -10.081 1.00 84.69 185 ASN A CA 1
ATOM 1503 C C . ASN A 1 185 ? 4.330 -13.962 -8.561 1.00 84.69 185 ASN A C 1
ATOM 1505 O O . ASN A 1 185 ? 4.764 -14.999 -8.066 1.00 84.69 185 ASN A O 1
ATOM 1509 N N . TYR A 1 186 ? 3.853 -12.960 -7.825 1.00 85.06 186 TYR A N 1
ATOM 1510 C CA . TYR A 1 186 ? 3.830 -12.949 -6.362 1.00 85.06 186 TYR A CA 1
ATOM 1511 C C . TYR A 1 186 ? 2.409 -12.954 -5.804 1.00 85.06 186 TYR A C 1
ATOM 1513 O O . TYR A 1 186 ? 2.219 -13.072 -4.596 1.00 85.06 186 TYR A O 1
ATOM 1521 N N . THR A 1 187 ? 1.419 -12.815 -6.677 1.00 88.06 187 THR A N 1
ATOM 1522 C CA . THR A 1 187 ? 0.004 -12.728 -6.348 1.00 88.06 187 THR A CA 1
ATOM 1523 C C . THR A 1 187 ? -0.717 -13.986 -6.832 1.00 88.06 187 THR A C 1
ATOM 1525 O O . THR A 1 187 ? -0.203 -14.744 -7.652 1.00 88.06 187 THR A O 1
ATOM 1528 N N . ARG A 1 188 ? -1.907 -14.237 -6.293 1.00 88.12 188 ARG A N 1
ATOM 1529 C CA . ARG A 1 188 ? -2.800 -15.332 -6.690 1.00 88.12 188 ARG A CA 1
ATOM 1530 C C . ARG A 1 188 ? -4.228 -14.825 -6.813 1.00 88.12 188 ARG A C 1
ATOM 1532 O O . ARG A 1 188 ? -4.544 -13.725 -6.336 1.00 88.12 188 ARG A O 1
ATOM 1539 N N . ASP A 1 189 ? -5.089 -15.627 -7.421 1.00 86.81 189 ASP A N 1
ATOM 1540 C CA . ASP A 1 189 ? -6.504 -15.293 -7.533 1.00 86.81 189 ASP A CA 1
ATOM 1541 C C . ASP A 1 189 ? -7.162 -15.225 -6.148 1.00 86.81 189 ASP A C 1
ATOM 1543 O O . ASP A 1 189 ? -6.778 -15.916 -5.198 1.00 86.81 189 ASP A O 1
ATOM 1547 N N . LYS A 1 190 ? -8.196 -14.386 -6.020 1.00 74.88 190 LYS A N 1
ATOM 1548 C CA . LYS A 1 190 ? -8.910 -14.158 -4.749 1.00 74.88 190 LYS A CA 1
ATOM 1549 C C . LYS A 1 190 ? -9.395 -15.458 -4.093 1.00 74.88 190 LYS A C 1
ATOM 1551 O O . LYS A 1 190 ? -9.347 -15.583 -2.869 1.00 74.88 190 LYS A O 1
ATOM 1556 N N . GLU A 1 191 ? -9.858 -16.408 -4.901 1.00 77.19 191 GLU A N 1
ATOM 1557 C CA . GLU A 1 191 ? -10.413 -17.680 -4.432 1.00 77.19 191 GLU A CA 1
ATOM 1558 C C . GLU A 1 191 ? -9.354 -18.593 -3.805 1.00 77.19 191 GLU A C 1
ATOM 1560 O O . GLU A 1 191 ? -9.645 -19.282 -2.827 1.00 77.19 191 GLU A O 1
ATOM 1565 N N . GLU A 1 192 ? -8.107 -18.541 -4.280 1.00 79.62 192 GLU A N 1
ATOM 1566 C CA . GLU A 1 192 ? -7.023 -19.356 -3.726 1.00 79.62 192 GLU A CA 1
ATOM 1567 C C . GLU A 1 192 ? -6.748 -18.998 -2.262 1.00 79.62 192 GLU A C 1
ATOM 1569 O O . GLU A 1 192 ? -6.549 -19.875 -1.417 1.00 79.62 192 GLU A O 1
ATOM 1574 N N . TYR A 1 193 ? -6.827 -17.710 -1.920 1.00 73.62 193 TYR A N 1
ATOM 1575 C CA . TYR A 1 193 ? -6.561 -17.250 -0.561 1.00 73.62 193 TYR A CA 1
ATOM 1576 C C . TYR A 1 193 ? -7.613 -17.668 0.458 1.00 73.62 193 TYR A C 1
ATOM 1578 O O . TYR A 1 193 ? -7.274 -17.736 1.638 1.00 73.62 193 TYR A O 1
ATOM 1586 N N . LYS A 1 194 ? -8.841 -18.023 0.053 1.00 70.88 194 LYS A N 1
ATOM 1587 C CA . LYS A 1 194 ? -9.858 -18.548 0.987 1.00 70.88 194 LYS A CA 1
ATOM 1588 C C . LYS A 1 194 ? -9.417 -19.848 1.665 1.00 70.88 194 LYS A C 1
ATOM 1590 O O . LYS A 1 194 ? -9.903 -20.168 2.744 1.00 70.88 194 LYS A O 1
ATOM 1595 N N . THR A 1 195 ? -8.487 -20.573 1.046 1.00 69.88 195 THR A N 1
ATOM 1596 C CA . THR A 1 195 ? -7.962 -21.855 1.542 1.00 69.88 195 THR A CA 1
ATOM 1597 C C . THR A 1 195 ? -6.615 -21.734 2.252 1.00 69.88 195 THR A C 1
ATOM 1599 O O . THR A 1 195 ? -6.193 -22.670 2.928 1.00 69.88 195 THR A O 1
ATOM 1602 N N . LEU A 1 196 ? -5.946 -20.584 2.129 1.00 67.50 196 LEU A N 1
ATOM 1603 C CA . LEU A 1 196 ? -4.653 -20.340 2.757 1.00 67.50 196 LEU A CA 1
ATOM 1604 C C . LEU A 1 196 ? -4.826 -19.858 4.210 1.00 67.50 196 LEU A C 1
ATOM 1606 O O . LEU A 1 196 ? -5.786 -19.130 4.501 1.00 67.50 196 LEU A O 1
ATOM 1610 N N . PRO A 1 197 ? -3.915 -20.258 5.122 1.00 61.16 197 PRO A N 1
ATOM 1611 C CA . PRO A 1 197 ? -3.902 -19.769 6.495 1.00 61.16 197 PRO A CA 1
ATOM 1612 C C . PRO A 1 197 ? -3.610 -18.265 6.531 1.00 61.16 197 PRO A C 1
ATOM 1614 O O . PRO A 1 197 ? -2.885 -17.735 5.689 1.00 61.16 197 PRO A O 1
ATOM 1617 N N . ILE A 1 198 ? -4.186 -17.575 7.513 1.00 65.56 198 ILE A N 1
ATOM 1618 C CA . ILE A 1 198 ? -3.980 -16.139 7.714 1.00 65.56 198 ILE A CA 1
ATOM 1619 C C . ILE A 1 198 ? -2.628 -15.947 8.391 1.00 65.56 198 ILE A C 1
ATOM 1621 O O . ILE A 1 198 ? -2.354 -16.592 9.402 1.00 65.56 198 ILE A O 1
ATOM 1625 N N . GLN A 1 199 ? -1.790 -15.060 7.858 1.00 61.09 199 GLN A N 1
ATOM 1626 C CA . GLN A 1 199 ? -0.581 -14.655 8.565 1.00 61.09 199 GLN A CA 1
ATOM 1627 C C . GLN A 1 199 ? -0.950 -13.787 9.770 1.00 61.09 199 GLN A C 1
ATOM 1629 O O . GLN A 1 199 ? -1.394 -12.646 9.633 1.00 61.09 199 GLN A O 1
ATOM 1634 N N . GLU A 1 200 ? -0.744 -14.339 10.961 1.00 56.34 200 GLU A N 1
ATOM 1635 C CA . GLU A 1 200 ? -0.739 -13.579 12.206 1.00 56.34 200 GLU A CA 1
ATOM 1636 C C . GLU A 1 200 ? 0.553 -12.748 12.311 1.00 56.34 200 GLU A C 1
ATOM 1638 O O . GLU A 1 200 ? 1.531 -12.987 11.597 1.00 56.34 200 GLU A O 1
ATOM 1643 N N . MET A 1 201 ? 0.556 -11.715 13.158 1.00 47.62 201 MET A N 1
ATOM 1644 C CA . MET A 1 201 ? 1.752 -10.888 13.353 1.00 47.62 201 MET A CA 1
ATOM 1645 C C . MET A 1 201 ? 2.938 -11.734 13.841 1.00 47.62 201 MET A C 1
ATOM 1647 O O . MET A 1 201 ? 2.809 -12.459 14.825 1.00 47.62 201 MET A O 1
ATOM 1651 N N . ILE A 1 202 ? 4.094 -11.556 13.190 1.00 40.66 202 ILE A N 1
ATOM 1652 C CA . ILE A 1 202 ? 5.423 -11.928 13.706 1.00 40.66 202 ILE A CA 1
ATOM 1653 C C . ILE A 1 202 ? 6.076 -10.681 14.302 1.00 40.66 202 ILE A C 1
ATOM 1655 O O . ILE A 1 202 ? 6.058 -9.626 13.616 1.00 40.66 202 ILE A O 1
#